Protein AF-A0A3M1Z7F4-F1 (afdb_monomer)

Solvent-accessible surface area (backbone atoms only — not comparable to full-atom values): 14667 Å² total; per-residue (Å²): 141,86,83,86,80,85,84,80,84,86,82,85,82,60,70,66,70,77,68,35,71,66,60,55,49,52,37,36,40,55,51,22,59,47,43,49,73,73,44,39,72,59,23,37,34,39,31,34,24,54,76,52,52,77,57,33,58,74,56,41,87,52,64,35,54,77,43,54,32,36,55,94,70,38,57,71,58,28,39,54,51,46,52,49,50,44,73,74,27,54,34,40,38,35,43,40,41,63,37,78,79,46,35,71,80,43,46,63,61,50,51,44,43,75,61,27,21,59,62,47,78,46,71,49,82,82,34,42,41,34,35,30,35,34,74,69,74,54,49,80,74,40,80,65,68,44,52,40,53,93,47,40,28,42,42,32,38,29,36,48,66,51,70,47,43,48,52,38,70,47,40,37,39,38,31,32,33,26,79,47,82,39,88,61,50,40,27,40,38,39,39,33,19,40,88,85,67,47,78,73,36,70,42,76,44,34,38,27,71,54,78,46,37,41,53,74,50,51,57,75,42,77,43,67,28,43,38,34,39,66,39,49,72,81,51,71,67,44,62,31,41,33,32,35,37,38,22,32,68,92,41,74,86,50,50,34,31,36,92,88,64,43,53,55,44,79,72,50,68,36,35,34,99

Sequence (273 aa):
MAVVGLLFNMSNGLDPLYNDPQHQRDNYKALAERLEQEATAEDAIILDAPNQSQVFLYYYDGEAPVYLLPASGDYDQARQETEQIIEDYRRIYVLFYGQAEQDPLNVVESELIEGAYQVSDEWVGSVRFVRYTTPDELNAPQPVNVRFGEHITLERIAYNSDELRAGDVLQIQLNWQTDAVLEARYKVFLHLVNSEGQLVAQRDSEPGGGSAITPTWQPQQTVVDNHALVLPVDLPAGEYTLLVGLYDLSNPAARLTLEDGADALQLLTIRIQ

pLDDT: mean 90.97, std 15.75, range [27.5, 98.75]

Mean predicted aligned error: 6.37 Å

Secondary structure (DSSP, 8-state):
---PPP-----SS-HHHHH-HHHHHHHHHHHHHHHHHH--TTEEEEEESGGGHHHHHHH---SS-EEESSGGG-HHHHHHHHHHHHHH-SEEEEEE-SHHHH-TT-HHHHHHHHHSEEEEEEEETTEEEEEEEPPP-PPPPEEEEEEETTTEEEEEEEES-SEE-TT-EEEEEEEEEESS---S-EEEEEEEE-TTS-EEEEEEE-TGGGTS-GGGPPTT--EEEEEEEEPPTTPPSEEEEEEEEEEETTEEEEEPPPTTS-SSEEEEEEEE-

Nearest PDB structures (foldseek):
  6ed1-assembly2_C  TM=4.971E-01  e=5.858E-05  Phocaeicola dorei
  4ll1-assembly1_A  TM=5.260E-01  e=1.040E-03  Homo sapiens
  6hpd-assembly1_A  TM=5.337E-01  e=9.794E-04  Formosa agariphila KMM 3901
  4ll4-assembly1_C  TM=4.696E-01  e=5.379E-04  Homo sapiens
  7su1-assembly1_C  TM=4.614E-01  e=7.777E-02  Homo sapiens

Structure (mmCIF, N/CA/C/O backbone):
data_AF-A0A3M1Z7F4-F1
#
_entry.id   AF-A0A3M1Z7F4-F1
#
loop_
_atom_site.group_PDB
_atom_site.id
_atom_site.type_symbol
_atom_site.label_atom_id
_atom_site.label_alt_id
_atom_site.label_comp_id
_atom_site.label_asym_id
_atom_site.label_entity_id
_atom_site.label_seq_id
_atom_site.pdbx_PDB_ins_code
_atom_site.Cartn_x
_atom_site.Cartn_y
_atom_site.Cartn_z
_atom_site.occupancy
_atom_site.B_iso_or_equiv
_atom_site.auth_seq_id
_atom_site.auth_comp_id
_atom_site.auth_asym_id
_atom_site.auth_atom_id
_atom_site.pdbx_PDB_model_num
ATOM 1 N N . MET A 1 1 ? 22.111 -30.400 30.341 1.00 35.59 1 MET A N 1
ATOM 2 C CA . MET A 1 1 ? 21.581 -30.756 29.010 1.00 35.59 1 MET A CA 1
ATOM 3 C C . MET A 1 1 ? 21.395 -29.453 28.260 1.00 35.59 1 MET A C 1
ATOM 5 O O . MET A 1 1 ? 20.400 -28.778 28.466 1.00 35.59 1 MET A O 1
ATOM 9 N N . ALA A 1 2 ? 22.437 -29.038 27.544 1.00 27.50 2 ALA A N 1
ATOM 10 C CA . ALA A 1 2 ? 22.481 -27.802 26.777 1.00 27.50 2 ALA A CA 1
ATOM 11 C C . ALA A 1 2 ? 22.337 -28.171 25.299 1.00 27.50 2 ALA A C 1
ATOM 13 O O . ALA A 1 2 ? 23.056 -29.051 24.829 1.00 27.50 2 ALA A O 1
ATOM 14 N N . VAL A 1 3 ? 21.421 -27.517 24.592 1.00 29.95 3 VAL A N 1
ATOM 15 C CA . VAL A 1 3 ? 21.372 -27.530 23.129 1.00 29.95 3 VAL A CA 1
ATOM 16 C C . VAL A 1 3 ? 21.458 -26.079 22.688 1.00 29.95 3 VAL A C 1
ATOM 18 O O . VAL A 1 3 ? 20.541 -25.290 22.887 1.00 29.95 3 VAL A O 1
ATOM 21 N N . VAL A 1 4 ? 22.636 -25.745 22.174 1.00 34.47 4 VAL A N 1
ATOM 22 C CA . VAL A 1 4 ? 22.981 -24.500 21.496 1.00 34.47 4 VAL A CA 1
ATOM 23 C C . VAL A 1 4 ? 22.429 -24.607 20.073 1.00 34.47 4 VAL A C 1
ATOM 25 O O . VAL A 1 4 ? 22.821 -25.512 19.338 1.00 34.47 4 VAL A O 1
ATOM 28 N N . GLY A 1 5 ? 21.499 -23.727 19.702 1.00 30.58 5 GLY A N 1
ATOM 29 C CA . GLY A 1 5 ? 20.992 -23.586 18.334 1.00 30.58 5 GLY A CA 1
ATOM 30 C C . GLY A 1 5 ? 21.753 -22.480 17.611 1.00 30.58 5 GLY A C 1
ATOM 31 O O . GLY A 1 5 ? 21.814 -21.355 18.098 1.00 30.58 5 GLY A O 1
ATOM 32 N N . LEU A 1 6 ? 22.387 -22.838 16.496 1.00 32.28 6 LEU A N 1
ATOM 33 C CA . LEU A 1 6 ? 23.333 -22.021 15.743 1.00 32.28 6 LEU A CA 1
ATOM 34 C C . LEU A 1 6 ? 22.713 -20.748 15.143 1.00 32.28 6 LEU A C 1
ATOM 36 O O . LEU A 1 6 ? 21.828 -20.821 14.298 1.00 32.28 6 LEU A O 1
ATOM 40 N N . LEU A 1 7 ? 23.301 -19.599 15.483 1.00 33.56 7 LEU A N 1
ATOM 41 C CA . LEU A 1 7 ? 23.356 -18.422 14.618 1.00 33.56 7 LEU A CA 1
ATOM 42 C C . LEU A 1 7 ? 24.495 -18.647 13.617 1.00 33.56 7 LEU A C 1
ATOM 44 O O . LEU A 1 7 ? 25.666 -18.659 14.002 1.00 33.56 7 LEU A O 1
ATOM 48 N N . PHE A 1 8 ? 24.169 -18.856 12.343 1.00 32.44 8 PHE A N 1
ATOM 49 C CA . PHE A 1 8 ? 25.170 -18.829 11.280 1.00 32.44 8 PHE A CA 1
ATOM 50 C C . PHE A 1 8 ? 25.336 -17.389 10.789 1.00 32.44 8 PHE A C 1
ATOM 52 O O . PHE A 1 8 ? 24.422 -16.797 10.222 1.00 32.44 8 PHE A O 1
ATOM 59 N N . ASN A 1 9 ? 26.527 -16.840 11.030 1.00 32.50 9 ASN A N 1
ATOM 60 C CA . ASN A 1 9 ? 27.017 -15.602 10.436 1.00 32.50 9 ASN A CA 1
ATOM 61 C C . ASN A 1 9 ? 27.059 -15.743 8.905 1.00 32.50 9 ASN A C 1
ATOM 63 O O . ASN A 1 9 ? 27.954 -16.399 8.370 1.00 32.50 9 ASN A O 1
ATOM 67 N N . MET A 1 10 ? 26.128 -15.103 8.199 1.00 36.66 10 MET A N 1
ATOM 68 C CA . MET A 1 10 ? 26.249 -14.838 6.765 1.00 36.66 10 MET A CA 1
ATOM 69 C C . MET A 1 10 ? 26.992 -13.517 6.574 1.00 36.66 10 MET A C 1
ATOM 71 O O . MET A 1 10 ? 26.370 -12.470 6.447 1.00 36.66 10 MET A O 1
ATOM 75 N N . SER A 1 11 ? 28.324 -13.540 6.595 1.00 41.09 11 SER A N 1
ATOM 76 C CA . SER A 1 11 ? 29.111 -12.342 6.262 1.00 41.09 11 SER A CA 1
ATOM 77 C C . SER A 1 11 ? 30.187 -12.555 5.203 1.00 41.09 11 SER A C 1
ATOM 79 O O . SER A 1 11 ? 30.927 -11.623 4.935 1.00 41.09 11 SER A O 1
ATOM 81 N N . ASN A 1 12 ? 30.272 -13.722 4.551 1.00 39.59 12 ASN A N 1
ATOM 82 C CA . ASN A 1 12 ? 31.252 -13.951 3.477 1.00 39.59 12 ASN A CA 1
ATOM 83 C C . ASN A 1 12 ? 30.761 -14.983 2.442 1.00 39.59 12 ASN A C 1
ATOM 85 O O . ASN A 1 12 ? 31.291 -16.091 2.372 1.00 39.59 12 ASN A O 1
ATOM 89 N N . GLY A 1 13 ? 29.736 -14.645 1.651 1.00 34.97 13 GLY A N 1
ATOM 90 C CA . GLY A 1 13 ? 29.262 -15.546 0.586 1.00 34.97 13 GLY A CA 1
ATOM 91 C C . GLY A 1 13 ? 28.240 -15.006 -0.422 1.00 34.97 13 GLY A C 1
ATOM 92 O O . GLY A 1 13 ? 27.765 -15.789 -1.235 1.00 34.97 13 GLY A O 1
ATOM 93 N N . LEU A 1 14 ? 27.890 -13.714 -0.394 1.00 43.06 14 LEU A N 1
ATOM 94 C CA . LEU A 1 14 ? 26.870 -13.145 -1.291 1.00 43.06 14 LEU A CA 1
ATOM 95 C C . LEU A 1 14 ? 27.456 -12.464 -2.544 1.00 43.06 14 LEU A C 1
ATOM 97 O O . LEU A 1 14 ? 26.777 -12.399 -3.564 1.00 43.06 14 LEU A O 1
ATOM 101 N N . ASP A 1 15 ? 28.723 -12.042 -2.520 1.00 40.69 15 ASP A N 1
ATOM 102 C CA . ASP A 1 15 ? 29.362 -11.312 -3.632 1.00 40.69 15 ASP A CA 1
ATOM 103 C C . ASP A 1 15 ? 29.314 -11.999 -5.015 1.00 40.69 15 ASP A C 1
ATOM 105 O O . ASP A 1 15 ? 29.159 -11.285 -6.011 1.00 40.69 15 ASP A O 1
ATOM 109 N N . PRO A 1 16 ? 29.424 -13.340 -5.150 1.00 40.38 16 PRO A N 1
ATOM 110 C CA . PRO A 1 16 ? 29.358 -13.985 -6.463 1.00 40.38 16 PRO A CA 1
ATOM 111 C C . PRO A 1 16 ? 27.948 -13.991 -7.067 1.00 40.38 16 PRO A C 1
ATOM 113 O O . PRO A 1 16 ? 27.819 -13.937 -8.283 1.00 40.38 16 PRO A O 1
ATOM 116 N N . LEU A 1 17 ? 26.898 -14.036 -6.239 1.00 44.00 17 LEU A N 1
ATOM 117 C CA . LEU A 1 17 ? 25.501 -14.070 -6.698 1.00 44.00 17 LEU A CA 1
ATOM 118 C C . LEU A 1 17 ? 25.032 -12.701 -7.201 1.00 44.00 17 LEU A C 1
ATOM 120 O O . LEU A 1 17 ? 24.264 -12.629 -8.155 1.00 44.00 17 LEU A O 1
ATOM 124 N N . TYR A 1 18 ? 25.533 -11.619 -6.599 1.00 48.78 18 TYR A N 1
ATOM 125 C CA . TYR A 1 18 ? 25.241 -10.257 -7.046 1.00 48.78 18 TYR A CA 1
ATOM 126 C C . TYR A 1 18 ? 25.965 -9.886 -8.345 1.00 48.78 18 TYR A C 1
ATOM 128 O O . TYR A 1 18 ? 25.442 -9.079 -9.106 1.00 48.78 18 TYR A O 1
ATOM 136 N N . ASN A 1 19 ? 27.127 -10.485 -8.627 1.00 53.16 19 ASN A N 1
ATOM 137 C CA . ASN A 1 19 ? 27.994 -10.085 -9.741 1.00 53.16 19 ASN A CA 1
ATOM 138 C C . ASN A 1 19 ? 28.077 -11.097 -10.893 1.00 53.16 19 ASN A C 1
ATOM 140 O O . ASN A 1 19 ? 28.836 -10.856 -11.831 1.00 53.16 19 ASN A O 1
ATOM 144 N N . ASP A 1 20 ? 27.342 -12.215 -10.852 1.00 62.19 20 ASP A N 1
ATOM 145 C CA . ASP A 1 20 ? 27.294 -13.156 -11.975 1.00 62.19 20 ASP A CA 1
ATOM 146 C C . ASP A 1 20 ? 26.325 -12.660 -13.070 1.00 62.19 20 ASP A C 1
ATOM 148 O O . ASP A 1 20 ? 25.104 -12.645 -12.863 1.00 62.19 20 ASP A O 1
ATOM 152 N N . PRO A 1 21 ? 26.827 -12.300 -14.269 1.00 64.81 21 PRO A N 1
ATOM 153 C CA . PRO A 1 21 ? 25.990 -11.816 -15.363 1.00 64.81 21 PRO A CA 1
ATOM 154 C C . PRO A 1 21 ? 24.968 -12.842 -15.872 1.00 64.81 21 PRO A C 1
ATOM 156 O O . PRO A 1 21 ? 23.978 -12.444 -16.486 1.00 64.81 21 PRO A O 1
ATOM 159 N N . GLN A 1 22 ? 25.192 -14.148 -15.673 1.00 65.38 22 GLN A N 1
ATOM 160 C CA . GLN A 1 22 ? 24.230 -15.180 -16.082 1.00 65.38 22 GLN A CA 1
ATOM 161 C C . GLN A 1 22 ? 23.004 -15.181 -15.167 1.00 65.38 22 GLN A C 1
ATOM 163 O O . GLN A 1 22 ? 21.882 -15.099 -15.659 1.00 65.38 22 GLN A O 1
ATOM 168 N N . HIS A 1 23 ? 23.215 -15.148 -13.851 1.00 68.38 23 HIS A N 1
ATOM 169 C CA . HIS A 1 23 ? 22.129 -15.119 -12.870 1.00 68.38 23 HIS A CA 1
ATOM 170 C C . HIS A 1 23 ? 21.275 -13.847 -12.987 1.00 68.38 23 HIS A C 1
ATOM 172 O O . HIS A 1 23 ? 20.052 -13.913 -12.904 1.00 68.38 23 HIS A O 1
ATOM 178 N N . GLN A 1 24 ? 21.890 -12.688 -13.251 1.00 71.62 24 GLN A N 1
ATOM 179 C CA . GLN A 1 24 ? 21.132 -11.455 -13.493 1.00 71.62 24 GLN A CA 1
ATOM 180 C C . GLN A 1 24 ? 20.235 -11.565 -14.734 1.00 71.62 24 GLN A C 1
ATOM 182 O O . GLN A 1 24 ? 19.080 -11.146 -14.699 1.00 71.62 24 GLN A O 1
ATOM 187 N N . ARG A 1 25 ? 20.739 -12.153 -15.827 1.00 79.00 25 ARG A N 1
ATOM 188 C CA . ARG A 1 25 ? 19.952 -12.367 -17.051 1.00 79.00 25 ARG A CA 1
ATOM 189 C C . ARG A 1 25 ? 18.771 -13.300 -16.821 1.00 79.00 25 ARG A C 1
ATOM 191 O O . ARG A 1 25 ? 17.699 -13.022 -17.351 1.00 79.00 25 ARG A O 1
ATOM 198 N N . ASP A 1 26 ? 18.960 -14.355 -16.035 1.00 77.50 26 ASP A N 1
ATOM 199 C CA . ASP A 1 26 ? 17.891 -15.296 -15.705 1.00 77.50 26 ASP A CA 1
ATOM 200 C C . ASP A 1 26 ? 16.773 -14.617 -14.891 1.00 77.50 26 ASP A C 1
ATOM 202 O O . ASP A 1 26 ? 15.596 -14.840 -15.181 1.00 77.50 26 ASP A O 1
ATOM 206 N N . ASN A 1 27 ? 17.114 -13.711 -13.961 1.00 87.06 27 ASN A N 1
ATOM 207 C CA . ASN A 1 27 ? 16.127 -12.923 -13.207 1.00 87.06 27 ASN A CA 1
ATOM 208 C C . ASN A 1 27 ? 15.273 -12.036 -14.132 1.00 87.06 27 ASN A C 1
ATOM 210 O O . ASN A 1 27 ? 14.045 -12.068 -14.059 1.00 87.06 27 ASN A O 1
ATOM 214 N N . TYR A 1 28 ? 15.908 -11.267 -15.028 1.00 91.31 28 TYR A N 1
ATOM 215 C CA . TYR A 1 28 ? 15.187 -10.390 -15.961 1.00 91.31 28 TYR A CA 1
ATOM 216 C C . TYR A 1 28 ? 14.348 -11.171 -16.968 1.00 91.31 28 TYR A C 1
ATOM 218 O O . TYR A 1 28 ? 13.246 -10.740 -17.290 1.00 91.31 28 TYR A O 1
ATOM 226 N N . LYS A 1 29 ? 14.837 -12.324 -17.435 1.00 92.69 29 LYS A N 1
ATOM 227 C CA . LYS A 1 29 ? 14.069 -13.202 -18.316 1.00 92.69 29 LYS A CA 1
ATOM 228 C C . LYS A 1 29 ? 12.783 -13.680 -17.637 1.00 92.69 29 LYS A C 1
ATOM 230 O O . LYS A 1 29 ? 11.715 -13.557 -18.222 1.00 92.69 29 LYS A O 1
ATOM 235 N N . ALA A 1 30 ? 12.879 -14.182 -16.404 1.00 92.75 30 ALA A N 1
ATOM 236 C CA . ALA A 1 30 ? 11.715 -14.661 -15.662 1.00 92.75 30 ALA A CA 1
ATOM 237 C C . ALA A 1 30 ? 10.692 -13.541 -15.395 1.00 92.75 30 ALA A C 1
ATOM 239 O O . ALA A 1 30 ? 9.488 -13.763 -15.514 1.00 92.75 30 ALA A O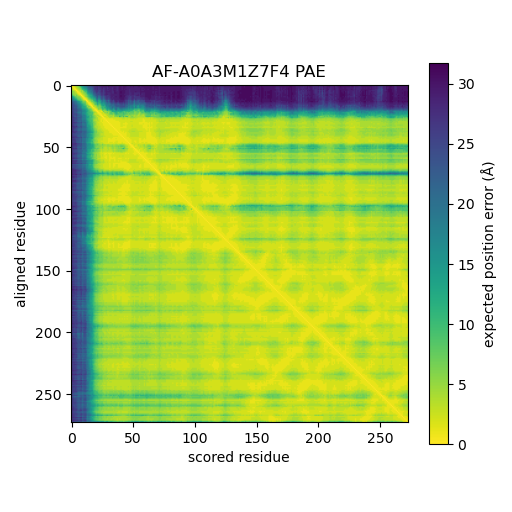 1
ATOM 240 N N . LEU A 1 31 ? 11.161 -12.333 -15.062 1.00 95.88 31 LEU A N 1
ATOM 241 C CA . LEU A 1 31 ? 10.293 -11.166 -14.878 1.00 95.88 31 LEU A CA 1
ATOM 242 C C . LEU A 1 31 ? 9.629 -10.722 -16.186 1.00 95.88 31 LEU A C 1
ATOM 244 O O . LEU A 1 31 ? 8.437 -10.434 -16.177 1.00 95.88 31 LEU A O 1
ATOM 248 N N . ALA A 1 32 ? 10.364 -10.699 -17.300 1.00 96.62 32 ALA A N 1
ATOM 249 C CA . ALA A 1 32 ? 9.814 -10.355 -18.609 1.00 96.62 32 ALA A CA 1
ATOM 250 C C . ALA A 1 32 ? 8.724 -11.350 -19.045 1.00 96.62 32 ALA A C 1
ATOM 252 O O . ALA A 1 32 ? 7.606 -10.929 -19.323 1.00 96.62 32 ALA A O 1
ATOM 253 N N . GLU A 1 33 ? 9.000 -12.660 -18.993 1.00 95.19 33 GLU A N 1
ATOM 254 C CA . GLU A 1 33 ? 8.032 -13.715 -19.348 1.00 95.19 33 GLU A CA 1
ATOM 255 C C . GLU A 1 33 ? 6.765 -13.663 -18.476 1.00 95.19 33 GLU A C 1
ATOM 257 O O . GLU A 1 33 ? 5.669 -13.982 -18.939 1.00 95.19 33 GLU A O 1
ATOM 262 N N . ARG A 1 34 ? 6.903 -13.268 -17.204 1.00 95.69 34 ARG A N 1
ATOM 263 C CA . ARG A 1 34 ? 5.769 -13.054 -16.300 1.00 95.69 34 ARG A CA 1
ATOM 264 C C . ARG A 1 34 ? 4.970 -11.809 -16.678 1.00 95.69 34 ARG A C 1
ATOM 266 O O . ARG A 1 34 ? 3.746 -11.871 -16.741 1.00 95.69 34 ARG A O 1
ATOM 273 N N . LEU A 1 35 ? 5.641 -10.688 -16.931 1.00 97.44 35 LEU A N 1
ATOM 274 C CA . LEU A 1 35 ? 4.984 -9.434 -17.300 1.00 97.44 35 LEU A CA 1
ATOM 275 C C . LEU A 1 35 ? 4.280 -9.525 -18.655 1.00 97.44 35 LEU A C 1
ATOM 277 O O . LEU A 1 35 ? 3.227 -8.926 -18.811 1.00 97.44 35 LEU A O 1
ATOM 281 N N . GLU A 1 36 ? 4.779 -10.322 -19.598 1.00 96.69 36 GLU A N 1
ATOM 282 C CA . GLU A 1 36 ? 4.073 -10.620 -20.855 1.00 96.69 36 GLU A CA 1
ATOM 283 C C . GLU A 1 36 ? 2.747 -11.370 -20.650 1.00 96.69 36 GLU A C 1
ATOM 285 O O . GLU A 1 36 ? 1.854 -11.289 -21.490 1.00 96.69 36 GLU A O 1
ATOM 290 N N . GLN A 1 37 ? 2.608 -12.112 -19.547 1.00 95.44 37 GLN A N 1
ATOM 291 C CA . GLN A 1 37 ? 1.386 -12.853 -19.218 1.00 95.44 37 GLN A CA 1
ATOM 292 C C . GLN A 1 37 ? 0.412 -12.037 -18.361 1.00 95.44 37 GLN A C 1
ATOM 294 O O . GLN A 1 37 ? -0.796 -12.256 -18.439 1.00 95.44 37 GLN A O 1
ATOM 299 N N . GLU A 1 38 ? 0.928 -11.148 -17.508 1.00 94.69 38 GLU A N 1
ATOM 300 C CA . GLU A 1 38 ? 0.139 -10.424 -16.502 1.00 94.69 38 GLU A CA 1
ATOM 301 C C . GLU A 1 38 ? -0.212 -8.980 -16.898 1.00 94.69 38 GLU A C 1
ATOM 303 O O . GLU A 1 38 ? -1.304 -8.504 -16.557 1.00 94.69 38 GLU A O 1
ATOM 308 N N . ALA A 1 39 ? 0.715 -8.277 -17.556 1.00 97.31 39 ALA A N 1
ATOM 309 C CA . ALA A 1 39 ? 0.593 -6.859 -17.873 1.00 97.31 39 ALA A CA 1
ATOM 310 C C . ALA A 1 39 ? -0.038 -6.652 -19.255 1.00 97.31 39 ALA A C 1
ATOM 312 O O . ALA A 1 39 ? 0.214 -7.392 -20.205 1.00 97.31 39 ALA A O 1
ATOM 313 N N . THR A 1 40 ? -0.856 -5.615 -19.359 1.00 97.50 40 THR A N 1
ATOM 314 C CA . THR A 1 40 ? -1.604 -5.231 -20.560 1.00 97.50 40 THR A CA 1
ATOM 315 C C . THR A 1 40 ? -1.262 -3.797 -20.955 1.00 97.50 40 THR A C 1
ATOM 317 O O . THR A 1 40 ? -0.590 -3.090 -20.209 1.00 97.50 40 THR A O 1
ATOM 320 N N . ALA A 1 41 ? -1.780 -3.318 -22.087 1.00 97.38 41 ALA A N 1
ATOM 321 C CA . ALA A 1 41 ? -1.635 -1.915 -22.485 1.00 97.38 41 ALA A CA 1
ATOM 322 C C . ALA A 1 41 ? -2.242 -0.889 -21.491 1.00 97.38 41 ALA A C 1
ATOM 324 O O . ALA A 1 41 ? -1.984 0.305 -21.633 1.00 97.38 41 ALA A O 1
ATOM 325 N N . GLU A 1 42 ? -3.051 -1.323 -20.512 1.00 97.62 42 GLU A N 1
ATOM 326 C CA . GLU A 1 42 ? -3.598 -0.472 -19.437 1.00 97.62 42 GLU A CA 1
ATOM 327 C C . GLU A 1 42 ? -2.665 -0.362 -18.215 1.00 97.62 42 GLU A C 1
ATOM 329 O O . GLU A 1 42 ? -2.992 0.327 -17.247 1.00 97.62 42 GLU A O 1
ATOM 334 N N . ASP A 1 43 ? -1.511 -1.031 -18.244 1.00 98.44 43 ASP A N 1
ATOM 335 C CA . ASP A 1 43 ? -0.538 -1.076 -17.154 1.00 98.44 43 ASP A CA 1
ATOM 336 C C . ASP A 1 43 ? 0.803 -0.470 -17.590 1.00 98.44 43 ASP A C 1
ATOM 338 O O . ASP A 1 43 ? 1.103 -0.409 -18.778 1.00 98.44 43 ASP A O 1
ATOM 342 N N . ALA A 1 44 ? 1.639 -0.069 -16.636 1.00 98.56 44 ALA A N 1
ATOM 343 C CA . ALA A 1 44 ? 2.984 0.442 -16.900 1.00 98.56 44 ALA A CA 1
ATOM 344 C C . ALA A 1 44 ? 4.059 -0.400 -16.211 1.00 98.56 44 ALA A C 1
ATOM 346 O O . ALA A 1 44 ? 3.843 -0.967 -15.137 1.00 98.56 44 ALA A O 1
ATOM 347 N N . ILE A 1 45 ? 5.246 -0.444 -16.812 1.00 98.62 45 ILE A N 1
ATOM 348 C CA . ILE A 1 45 ? 6.448 -1.026 -16.212 1.00 98.62 45 ILE A CA 1
ATOM 349 C C . ILE A 1 45 ? 7.468 0.091 -16.002 1.00 98.62 45 ILE A C 1
ATOM 351 O O . ILE A 1 45 ? 7.839 0.770 -16.954 1.00 98.62 45 ILE A O 1
ATOM 355 N N . ILE A 1 46 ? 7.966 0.256 -14.781 1.00 98.12 46 ILE A N 1
ATOM 356 C CA . ILE A 1 46 ? 9.071 1.157 -14.457 1.00 98.12 46 ILE A CA 1
ATOM 357 C C . ILE A 1 46 ? 10.317 0.319 -14.169 1.00 98.12 46 ILE A C 1
ATOM 359 O O . ILE A 1 46 ? 10.329 -0.553 -13.297 1.00 98.12 46 ILE A O 1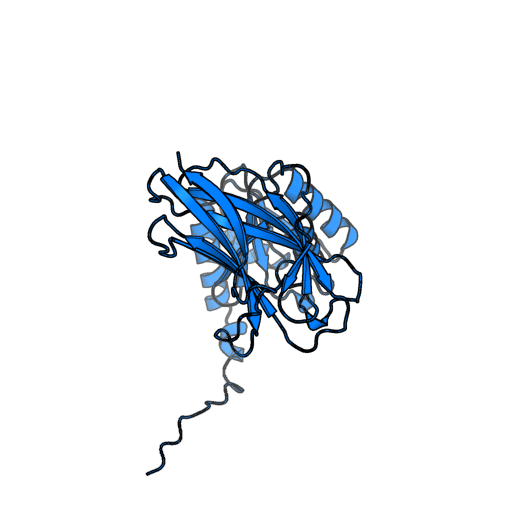
ATOM 363 N N . LEU A 1 47 ? 11.384 0.594 -14.910 1.00 96.44 47 LEU A N 1
ATOM 364 C CA . LEU A 1 47 ? 12.728 0.121 -14.614 1.00 96.44 47 LEU A CA 1
ATOM 365 C C . LEU A 1 47 ? 13.434 1.216 -13.816 1.00 96.44 47 LEU A C 1
ATOM 367 O O . LEU A 1 47 ? 13.842 2.219 -14.408 1.00 96.44 47 LEU A O 1
ATOM 371 N N . ASP A 1 48 ? 13.558 1.028 -12.498 1.00 93.69 48 ASP A N 1
ATOM 372 C CA . ASP A 1 48 ? 14.178 1.998 -11.579 1.00 93.69 48 ASP A CA 1
ATOM 373 C C . ASP A 1 48 ? 15.715 1.900 -11.596 1.00 93.69 48 ASP A C 1
ATOM 375 O O . ASP A 1 48 ? 16.385 1.679 -10.587 1.00 93.69 48 ASP A O 1
ATOM 379 N N . ALA A 1 49 ? 16.244 1.902 -12.819 1.00 88.06 49 ALA A N 1
ATOM 380 C CA . ALA A 1 49 ? 17.645 1.820 -13.198 1.00 88.06 49 ALA A CA 1
ATOM 381 C C . ALA A 1 49 ? 17.717 1.724 -14.739 1.00 88.06 49 ALA A C 1
ATOM 383 O O . ALA A 1 49 ? 17.531 0.643 -15.314 1.00 88.06 49 ALA A O 1
ATOM 384 N N . PRO A 1 50 ? 18.027 2.814 -15.471 1.00 83.06 50 PRO A N 1
ATOM 385 C CA . PRO A 1 50 ? 17.963 2.816 -16.938 1.00 83.06 50 PRO A CA 1
ATOM 386 C C . PRO A 1 50 ? 18.826 1.748 -17.628 1.00 83.06 50 PRO A C 1
ATOM 388 O O . PRO A 1 50 ? 18.508 1.299 -18.731 1.00 83.06 50 PRO A O 1
ATOM 391 N N . ASN A 1 51 ? 19.915 1.300 -16.998 1.00 84.50 51 ASN A N 1
ATOM 392 C CA . ASN A 1 51 ? 20.778 0.235 -17.514 1.00 84.50 51 ASN A CA 1
ATOM 393 C C . ASN A 1 51 ? 20.102 -1.150 -17.545 1.00 84.50 51 ASN A C 1
ATOM 395 O O . ASN A 1 51 ? 20.539 -1.998 -18.325 1.00 84.50 51 ASN A O 1
ATOM 399 N N . GLN A 1 52 ? 19.031 -1.379 -16.776 1.00 85.75 52 GLN A N 1
ATOM 400 C CA . GLN A 1 52 ? 18.243 -2.620 -16.826 1.00 85.75 52 GLN A CA 1
ATOM 401 C C . GLN A 1 52 ? 17.658 -2.872 -18.217 1.00 85.75 52 GLN A C 1
ATOM 403 O O . GLN A 1 52 ? 17.559 -4.024 -18.649 1.00 85.75 52 GLN A O 1
ATOM 408 N N . SER A 1 53 ? 17.334 -1.797 -18.945 1.00 86.12 53 SER A N 1
ATOM 409 C CA . SER A 1 53 ? 16.761 -1.853 -20.295 1.00 86.12 53 SER A CA 1
ATOM 410 C C . SER A 1 53 ? 17.579 -2.714 -21.262 1.00 86.12 53 SER A C 1
ATOM 412 O O . SER A 1 53 ? 17.005 -3.400 -22.101 1.00 86.12 53 SER A O 1
ATOM 414 N N . GLN A 1 54 ? 18.909 -2.758 -21.104 1.00 86.50 54 GLN A N 1
ATOM 415 C CA . GLN A 1 54 ? 19.815 -3.528 -21.965 1.00 86.50 54 GLN A CA 1
ATOM 416 C C . GLN A 1 54 ? 19.569 -5.040 -21.913 1.00 86.50 54 GLN A C 1
ATOM 418 O O . GLN A 1 54 ? 19.916 -5.751 -22.856 1.00 86.50 54 GLN A O 1
ATOM 423 N N . VAL A 1 55 ? 19.021 -5.535 -20.801 1.00 88.62 55 VAL A N 1
ATOM 424 C CA . VAL A 1 55 ? 18.742 -6.958 -20.587 1.00 88.62 55 VAL A CA 1
ATOM 425 C C . VAL A 1 55 ? 17.243 -7.217 -20.588 1.00 88.62 55 VAL A C 1
ATOM 427 O O . VAL A 1 55 ? 16.803 -8.158 -21.236 1.00 88.62 55 VAL A O 1
ATOM 430 N N . PHE A 1 56 ? 16.458 -6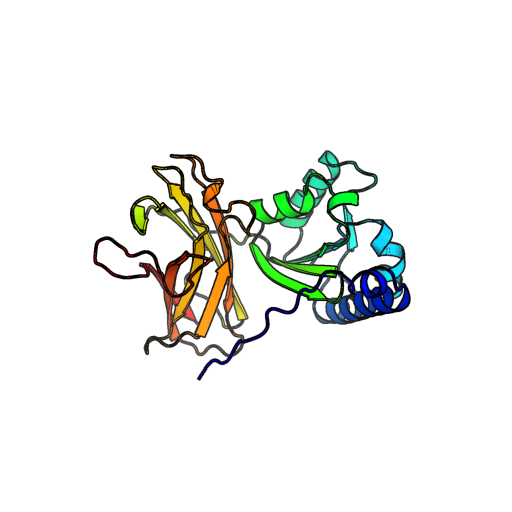.386 -19.902 1.00 93.56 56 PHE A N 1
ATOM 431 C CA . PHE A 1 56 ? 15.014 -6.577 -19.792 1.00 93.56 56 PHE A CA 1
ATOM 432 C C . PHE A 1 56 ? 14.319 -6.514 -21.159 1.00 93.56 56 PHE A C 1
ATOM 434 O O . PHE A 1 56 ? 13.625 -7.456 -21.533 1.00 93.56 56 PHE A O 1
ATOM 441 N N . LEU A 1 57 ? 14.597 -5.480 -21.964 1.00 93.56 57 LEU A N 1
ATOM 442 C CA . LEU A 1 57 ? 13.975 -5.306 -23.287 1.00 93.56 57 LEU A CA 1
ATOM 443 C C . LEU A 1 57 ? 14.454 -6.326 -24.330 1.00 93.56 57 LEU A C 1
ATOM 445 O O . LEU A 1 57 ? 13.909 -6.387 -25.424 1.00 93.56 57 LEU A O 1
ATOM 449 N N . TYR A 1 58 ? 15.481 -7.127 -24.025 1.00 93.50 58 TYR A N 1
ATOM 450 C CA . TYR A 1 58 ? 15.848 -8.260 -24.875 1.00 93.50 58 TYR A CA 1
ATOM 451 C C . TYR A 1 58 ? 14.854 -9.425 -24.735 1.00 93.50 58 TYR A C 1
ATOM 453 O O . TYR A 1 58 ? 14.699 -10.206 -25.672 1.00 93.50 58 TYR A O 1
ATOM 461 N N . TYR A 1 59 ? 14.220 -9.559 -23.567 1.00 95.06 59 TYR A N 1
ATOM 462 C CA . TYR A 1 59 ? 13.280 -10.639 -23.264 1.00 95.06 59 TYR A CA 1
ATOM 463 C C . TYR A 1 59 ? 11.819 -10.203 -23.269 1.00 95.06 59 TYR A C 1
ATOM 465 O O . TYR A 1 59 ? 10.973 -11.080 -23.331 1.00 95.06 59 TYR A O 1
ATOM 473 N N . TYR A 1 60 ? 11.540 -8.903 -23.165 1.00 96.81 60 TYR A N 1
ATOM 474 C CA . TYR A 1 60 ? 10.186 -8.367 -23.088 1.00 96.81 60 TYR A CA 1
ATOM 475 C C . TYR A 1 60 ? 9.700 -7.852 -24.450 1.00 96.81 60 TYR A C 1
ATOM 477 O O . TYR A 1 60 ? 10.278 -6.908 -24.989 1.00 96.81 60 TYR A O 1
ATOM 485 N N . ASP A 1 61 ? 8.619 -8.440 -24.959 1.00 95.75 61 ASP A N 1
ATOM 486 C CA . ASP A 1 61 ? 7.880 -8.049 -26.174 1.00 95.75 61 ASP A CA 1
ATOM 487 C C . ASP A 1 61 ? 6.369 -7.883 -25.882 1.00 95.75 61 ASP A C 1
ATOM 489 O O . ASP A 1 61 ? 5.512 -8.102 -26.739 1.00 95.75 61 ASP A O 1
ATOM 493 N N . GLY A 1 62 ? 6.028 -7.549 -24.629 1.00 96.25 62 GLY A N 1
ATOM 494 C CA . GLY A 1 62 ? 4.652 -7.364 -24.162 1.00 96.25 62 GLY A CA 1
ATOM 495 C C . GLY A 1 62 ? 4.045 -5.997 -24.505 1.00 96.25 62 GLY A C 1
ATOM 496 O O . GLY A 1 62 ? 4.709 -5.100 -25.020 1.00 96.25 62 GLY A O 1
ATOM 497 N N . GLU A 1 63 ? 2.752 -5.835 -24.205 1.00 96.81 63 GLU A N 1
ATOM 498 C CA . GLU A 1 63 ? 1.982 -4.635 -24.574 1.00 96.81 63 GLU A CA 1
ATOM 499 C C . GLU A 1 63 ? 2.170 -3.439 -23.625 1.00 96.81 63 GLU A C 1
ATOM 501 O O . GLU A 1 63 ? 1.930 -2.301 -24.036 1.00 96.81 63 GLU A O 1
ATOM 506 N N . ALA A 1 64 ? 2.560 -3.676 -22.368 1.00 98.19 64 ALA A N 1
ATOM 507 C CA . ALA A 1 64 ? 2.706 -2.613 -21.376 1.00 98.19 64 ALA A CA 1
ATOM 508 C C . ALA A 1 64 ? 3.922 -1.723 -21.707 1.00 98.19 64 ALA A C 1
ATOM 510 O O . ALA A 1 64 ? 5.030 -2.235 -21.905 1.00 98.19 64 ALA A O 1
ATOM 511 N N . PRO A 1 65 ? 3.765 -0.388 -21.753 1.00 98.12 65 PRO A N 1
ATOM 512 C CA . PRO A 1 65 ? 4.884 0.525 -21.937 1.00 98.12 65 PRO A CA 1
ATOM 513 C C . PRO A 1 65 ? 5.908 0.420 -20.801 1.00 98.12 65 PRO A C 1
ATOM 515 O O . PRO A 1 65 ? 5.565 0.265 -19.627 1.00 98.12 65 PRO A O 1
ATOM 518 N N . VAL A 1 66 ? 7.184 0.544 -21.176 1.00 97.88 66 VAL A N 1
ATOM 519 C CA . VAL A 1 66 ? 8.330 0.475 -20.262 1.00 97.88 66 VAL A CA 1
ATOM 520 C C . VAL A 1 66 ? 8.973 1.854 -20.123 1.00 97.88 66 VAL A C 1
ATOM 522 O O . VAL A 1 66 ? 9.436 2.432 -21.108 1.00 97.88 66 VAL A O 1
ATOM 525 N N . TYR A 1 67 ? 9.051 2.345 -18.891 1.00 96.69 67 TYR A N 1
ATOM 526 C CA . TYR A 1 67 ? 9.638 3.622 -18.498 1.00 96.69 67 TYR A CA 1
ATOM 527 C C . TYR A 1 67 ? 10.985 3.402 -17.812 1.00 96.69 67 TYR A C 1
ATOM 529 O O . TYR A 1 67 ? 11.150 2.474 -17.022 1.00 96.69 67 TYR A O 1
ATOM 537 N N . LEU A 1 68 ? 11.964 4.252 -18.127 1.00 95.06 68 LEU A N 1
ATOM 538 C CA . LEU A 1 68 ? 13.321 4.175 -17.585 1.00 95.06 68 LEU A CA 1
ATOM 539 C C . LEU A 1 68 ? 13.547 5.362 -16.654 1.00 95.06 68 LEU A C 1
ATOM 541 O O . LEU A 1 68 ? 13.895 6.449 -17.120 1.00 95.06 68 LEU A O 1
ATOM 545 N N . LEU A 1 69 ? 13.346 5.152 -15.358 1.00 94.06 69 LEU A N 1
ATOM 546 C CA . LEU A 1 69 ? 13.400 6.213 -14.357 1.00 94.06 69 LEU A CA 1
ATOM 547 C C . LEU A 1 69 ? 14.504 5.932 -13.325 1.00 94.06 69 LEU A C 1
ATOM 549 O O . LEU A 1 69 ? 14.822 4.770 -13.091 1.00 94.06 69 LEU A O 1
ATOM 553 N N . PRO A 1 70 ? 15.137 6.972 -12.758 1.00 91.44 70 PRO A N 1
ATOM 554 C CA . PRO A 1 70 ? 15.218 8.336 -13.283 1.00 91.44 70 PRO A CA 1
ATOM 555 C C . PRO A 1 70 ? 16.074 8.405 -14.567 1.00 91.44 70 PRO A C 1
ATOM 557 O O . PRO A 1 70 ? 17.150 7.808 -14.669 1.00 91.44 70 PRO A O 1
ATOM 560 N N . ALA A 1 71 ? 15.647 9.187 -15.563 1.00 85.81 71 ALA A N 1
ATOM 561 C CA . ALA A 1 71 ? 16.406 9.358 -16.801 1.00 85.81 71 ALA A CA 1
ATOM 562 C C . ALA A 1 71 ? 17.626 10.278 -16.585 1.00 85.81 71 ALA A C 1
ATOM 564 O O . ALA A 1 71 ? 17.494 11.472 -16.340 1.00 85.81 71 ALA A O 1
ATOM 565 N N . SER A 1 72 ? 18.844 9.738 -16.713 1.00 79.19 72 SER A N 1
ATOM 566 C CA . SER A 1 72 ? 20.112 10.498 -16.609 1.00 79.19 72 SER A CA 1
ATOM 567 C C . SER A 1 72 ? 20.284 11.331 -15.321 1.00 79.19 72 SER A C 1
ATOM 569 O O . SER A 1 72 ? 21.015 12.323 -15.330 1.00 79.19 72 SER A O 1
ATOM 571 N N . GLY A 1 73 ? 19.649 10.925 -14.216 1.00 80.06 73 GLY A N 1
ATOM 572 C CA . GLY A 1 73 ? 19.726 11.618 -12.925 1.00 80.06 73 GLY A CA 1
ATOM 573 C C . GLY A 1 73 ? 18.871 12.886 -12.814 1.00 80.06 73 GLY A C 1
ATOM 574 O O . GLY A 1 73 ? 19.096 13.675 -11.897 1.00 80.06 73 GLY A O 1
ATOM 575 N N . ASP A 1 74 ? 17.921 13.110 -13.730 1.00 90.44 74 ASP A N 1
ATOM 576 C CA . ASP A 1 74 ? 16.920 14.174 -13.591 1.00 90.44 74 ASP A CA 1
ATOM 577 C C . ASP A 1 74 ? 15.776 13.718 -12.669 1.00 90.44 74 ASP A C 1
ATOM 579 O O . ASP A 1 74 ? 14.814 13.071 -13.084 1.00 90.44 74 ASP A O 1
ATOM 583 N N . TYR A 1 75 ? 15.924 14.021 -11.381 1.00 93.00 75 TYR A N 1
ATOM 584 C CA . TYR A 1 75 ? 14.992 13.598 -10.335 1.00 93.00 75 TYR A CA 1
ATOM 585 C C . TYR A 1 75 ? 13.670 14.378 -10.340 1.00 93.00 75 TYR A C 1
ATOM 587 O O . TYR A 1 75 ? 12.642 13.832 -9.952 1.00 93.00 75 TYR A O 1
ATOM 595 N N . ASP A 1 76 ? 13.66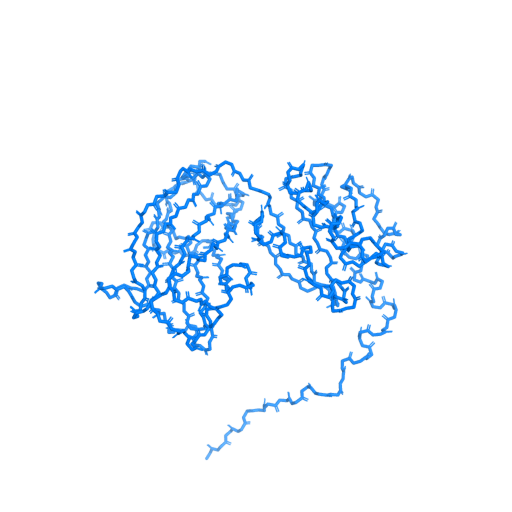8 15.639 -10.780 1.00 93.81 76 ASP A N 1
ATOM 596 C CA . ASP A 1 76 ? 12.432 16.428 -10.849 1.00 93.81 76 ASP A CA 1
ATOM 597 C C . ASP A 1 76 ? 11.565 15.976 -12.026 1.00 93.81 76 ASP A C 1
ATOM 599 O O . ASP A 1 76 ? 10.342 15.901 -11.897 1.00 93.81 76 ASP A O 1
ATOM 603 N N . GLN A 1 77 ? 12.193 15.618 -13.150 1.00 94.25 77 GLN A N 1
ATOM 604 C CA . GLN A 1 77 ? 11.500 14.964 -14.253 1.00 94.25 77 GLN A CA 1
ATOM 605 C C . GLN A 1 77 ? 10.981 13.582 -13.839 1.00 94.25 77 GLN A C 1
ATOM 607 O O . GLN A 1 77 ? 9.827 13.271 -14.110 1.00 94.25 77 GLN A O 1
ATOM 612 N N . ALA A 1 78 ? 11.791 12.774 -13.144 1.00 95.44 78 ALA A N 1
ATOM 613 C CA . ALA A 1 78 ? 11.367 11.449 -12.687 1.00 95.44 78 ALA A CA 1
ATOM 614 C C . ALA A 1 78 ? 10.146 11.507 -11.757 1.00 95.44 78 ALA A C 1
ATOM 616 O O . ALA A 1 78 ? 9.257 10.665 -11.877 1.00 95.44 78 ALA A O 1
ATOM 617 N N . ARG A 1 79 ? 10.068 12.526 -10.888 1.00 96.31 79 ARG A N 1
ATOM 618 C CA . ARG A 1 79 ? 8.879 12.802 -10.072 1.00 96.31 79 ARG A CA 1
ATOM 619 C C . ARG A 1 79 ? 7.642 13.021 -10.941 1.00 96.31 79 ARG A C 1
ATOM 621 O O . ARG A 1 79 ? 6.682 12.271 -10.832 1.00 96.31 79 ARG A O 1
ATOM 628 N N . GLN A 1 80 ? 7.706 13.994 -11.848 1.00 96.56 80 GLN A N 1
ATOM 629 C CA . GLN A 1 80 ? 6.579 14.354 -12.717 1.00 96.56 80 GLN A CA 1
ATOM 630 C C . GLN A 1 80 ? 6.142 13.192 -13.617 1.00 96.56 80 GLN A C 1
ATOM 632 O O . GLN A 1 80 ? 4.953 12.987 -13.835 1.00 96.56 80 GLN A O 1
ATOM 637 N N . GLU A 1 81 ? 7.094 12.415 -14.140 1.00 97.44 81 GLU A N 1
ATOM 638 C CA . GLU A 1 81 ? 6.780 11.230 -14.938 1.00 97.44 81 GLU A CA 1
ATOM 639 C C . GLU A 1 81 ? 6.130 10.134 -14.090 1.00 97.44 81 GLU A C 1
ATOM 641 O O . GLU A 1 81 ? 5.173 9.518 -14.548 1.00 97.44 81 GLU A O 1
ATOM 646 N N . THR A 1 82 ? 6.587 9.917 -12.853 1.00 98.19 82 THR A N 1
ATOM 647 C CA . THR A 1 82 ? 5.966 8.934 -11.950 1.00 98.19 82 THR A CA 1
ATOM 648 C C . THR A 1 82 ? 4.544 9.350 -11.570 1.00 98.19 82 THR A C 1
ATOM 650 O O . THR A 1 82 ? 3.641 8.521 -11.641 1.00 98.19 82 THR A O 1
ATOM 653 N N . GLU A 1 83 ? 4.320 10.630 -11.254 1.00 97.88 83 GLU A N 1
ATOM 654 C CA . GLU A 1 83 ? 2.984 11.199 -11.020 1.00 97.88 83 GLU A CA 1
ATOM 655 C C . GLU A 1 83 ? 2.062 10.969 -12.231 1.00 97.88 83 GLU A C 1
ATOM 657 O O . GLU A 1 83 ? 0.963 10.440 -12.081 1.00 97.88 83 GLU A O 1
ATOM 662 N N . GLN A 1 84 ? 2.530 11.267 -13.449 1.00 98.12 84 GLN A N 1
ATOM 663 C CA . GLN A 1 84 ? 1.745 11.043 -14.667 1.00 98.12 84 GLN A CA 1
ATOM 664 C C . GLN A 1 84 ? 1.445 9.554 -14.903 1.00 98.12 84 GLN A C 1
ATOM 666 O O . GLN A 1 84 ? 0.340 9.203 -15.308 1.00 98.12 84 GLN A O 1
ATOM 671 N N . ILE A 1 85 ? 2.399 8.658 -14.628 1.00 98.56 85 ILE A N 1
ATOM 672 C CA . ILE A 1 85 ? 2.188 7.207 -14.743 1.00 98.56 85 ILE A CA 1
ATOM 673 C C . ILE A 1 85 ? 1.103 6.732 -13.760 1.00 98.56 85 ILE A C 1
ATOM 675 O O . ILE A 1 85 ? 0.305 5.861 -14.106 1.00 98.56 85 ILE A O 1
ATOM 679 N N . ILE A 1 86 ? 1.043 7.303 -12.554 1.00 98.50 86 ILE A N 1
ATOM 680 C CA . ILE A 1 86 ? -0.016 7.011 -11.576 1.00 98.50 86 ILE A CA 1
ATOM 681 C C . ILE A 1 86 ? -1.393 7.455 -12.088 1.00 98.50 86 ILE A C 1
ATOM 683 O O . ILE A 1 86 ? -2.381 6.770 -11.832 1.00 98.50 86 ILE A O 1
ATOM 687 N N . GLU A 1 87 ? -1.471 8.561 -12.827 1.00 97.56 87 GLU A N 1
ATOM 688 C CA . GLU A 1 87 ? -2.727 9.056 -13.405 1.00 97.56 87 GLU A CA 1
ATOM 689 C C . GLU A 1 87 ? -3.182 8.268 -14.647 1.00 97.56 87 GLU A C 1
ATOM 691 O O . GLU A 1 87 ? -4.382 8.070 -14.850 1.00 97.56 87 GLU A O 1
ATOM 696 N N . ASP A 1 88 ? -2.239 7.820 -15.480 1.00 98.06 88 ASP A N 1
ATOM 697 C CA . ASP A 1 88 ? -2.535 7.284 -16.815 1.00 98.06 88 ASP A CA 1
ATOM 698 C C . ASP A 1 88 ? -2.807 5.771 -16.839 1.00 98.06 88 ASP A C 1
ATOM 700 O O . ASP A 1 88 ? -3.463 5.276 -17.764 1.00 98.06 88 ASP A O 1
ATOM 704 N N . TYR A 1 89 ? -2.312 5.023 -15.848 1.00 98.38 89 TYR A N 1
ATOM 705 C CA . TYR A 1 89 ? -2.327 3.556 -15.846 1.00 98.38 89 TYR A CA 1
ATOM 706 C C . TYR A 1 89 ? -3.135 2.977 -14.686 1.00 98.38 89 TYR A C 1
ATOM 708 O O .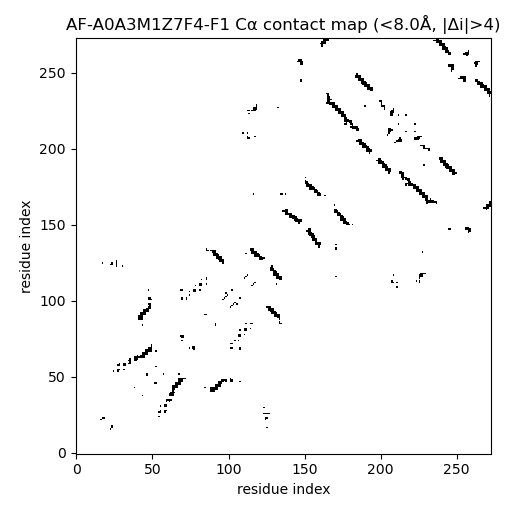 TYR A 1 89 ? -3.360 3.626 -13.672 1.00 98.38 89 TYR A O 1
ATOM 716 N N . ARG A 1 90 ? -3.584 1.723 -14.818 1.00 96.38 90 ARG A N 1
ATOM 717 C CA . ARG A 1 90 ? -4.316 1.006 -13.754 1.00 96.38 90 ARG A CA 1
ATOM 718 C C . ARG A 1 90 ? -3.396 0.308 -12.764 1.00 96.38 90 ARG A C 1
ATOM 720 O O . ARG A 1 90 ? -3.671 0.261 -11.565 1.00 96.38 90 ARG A O 1
ATOM 727 N N . ARG A 1 91 ? -2.318 -0.291 -13.267 1.00 98.00 91 ARG A N 1
ATOM 728 C CA . ARG A 1 91 ? -1.320 -0.996 -12.458 1.00 98.00 91 ARG A CA 1
ATOM 729 C C . ARG A 1 91 ? 0.071 -0.587 -12.890 1.00 98.00 91 ARG A C 1
ATOM 731 O O . ARG A 1 91 ? 0.316 -0.312 -14.06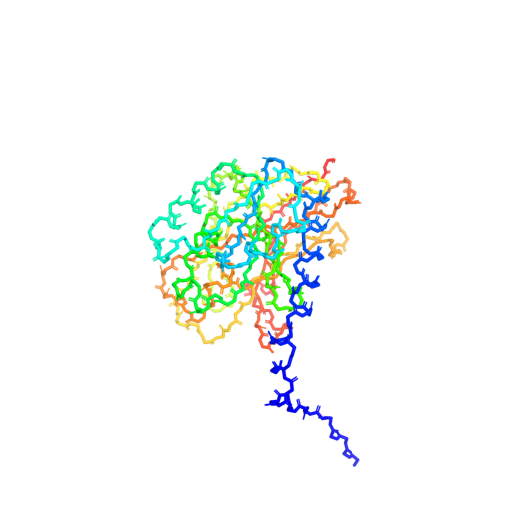3 1.00 98.00 91 ARG A O 1
ATOM 738 N N . ILE A 1 92 ? 0.981 -0.583 -11.927 1.00 98.69 92 ILE A N 1
ATOM 739 C CA . ILE A 1 92 ? 2.376 -0.218 -12.142 1.00 98.69 92 ILE A CA 1
ATOM 740 C C . ILE A 1 92 ? 3.246 -1.339 -11.592 1.00 98.69 92 ILE A C 1
ATOM 742 O O . ILE A 1 92 ? 3.144 -1.725 -10.425 1.00 98.69 92 ILE A O 1
ATOM 746 N N . TYR A 1 93 ? 4.103 -1.868 -12.450 1.00 98.50 93 TYR A N 1
ATOM 747 C CA . TYR A 1 93 ? 5.097 -2.874 -12.121 1.00 98.50 93 TYR A CA 1
ATOM 748 C C . TYR A 1 93 ? 6.458 -2.201 -12.037 1.00 98.50 93 TYR A C 1
ATOM 750 O O . TYR A 1 93 ? 6.876 -1.561 -12.995 1.00 98.50 93 TYR A O 1
ATOM 758 N N . VAL A 1 94 ? 7.170 -2.350 -10.924 1.00 98.06 94 VAL A N 1
ATOM 759 C CA . VAL A 1 94 ? 8.455 -1.673 -10.720 1.00 98.06 94 VAL A CA 1
ATOM 760 C C . VAL A 1 94 ? 9.551 -2.683 -10.447 1.00 98.06 94 VAL A C 1
ATOM 762 O O . VAL A 1 94 ? 9.395 -3.580 -9.616 1.00 98.06 94 VAL A O 1
ATOM 765 N N . LEU A 1 95 ? 10.655 -2.552 -11.177 1.00 97.06 95 LEU A N 1
ATOM 766 C CA . LEU A 1 95 ? 11.845 -3.381 -11.030 1.00 97.06 95 LEU A CA 1
ATOM 767 C C . LEU A 1 95 ? 12.957 -2.542 -10.400 1.00 97.06 95 LEU A C 1
ATOM 769 O O . LEU A 1 95 ? 13.746 -1.917 -11.103 1.00 97.06 95 LEU A O 1
ATOM 773 N N . PHE A 1 96 ? 13.054 -2.579 -9.076 1.00 93.94 96 PHE A N 1
ATOM 774 C CA . PHE A 1 96 ? 14.101 -1.896 -8.327 1.00 93.94 96 PHE A CA 1
ATOM 775 C C . PHE A 1 96 ? 15.413 -2.688 -8.366 1.00 93.94 96 PHE A C 1
ATOM 777 O O . PHE A 1 96 ? 15.463 -3.875 -8.013 1.00 93.94 96 PHE A O 1
ATOM 784 N N . TYR A 1 97 ? 16.499 -2.030 -8.780 1.00 90.56 97 TYR A N 1
ATOM 785 C CA . TYR A 1 97 ? 17.840 -2.616 -8.801 1.00 90.56 97 TYR A CA 1
ATOM 786 C C . TYR A 1 97 ? 18.923 -1.547 -8.636 1.00 90.56 97 TYR A C 1
ATOM 788 O O . TYR A 1 97 ? 19.032 -0.641 -9.451 1.00 90.56 97 TYR A O 1
ATOM 796 N N . GLY A 1 98 ? 19.785 -1.684 -7.623 1.00 82.94 98 GLY A N 1
ATOM 797 C CA . GLY A 1 98 ? 20.859 -0.708 -7.390 1.00 82.94 98 GLY A CA 1
ATOM 798 C C . GLY A 1 98 ? 20.334 0.701 -7.091 1.00 82.94 98 GLY A C 1
ATOM 799 O O . GLY A 1 98 ? 20.942 1.680 -7.514 1.00 82.94 98 GLY A O 1
ATOM 800 N N . GLN A 1 99 ? 19.194 0.803 -6.393 1.00 80.62 99 GLN A N 1
ATOM 801 C CA . GLN A 1 99 ? 18.532 2.069 -6.042 1.00 80.62 99 GLN A CA 1
ATOM 802 C C . GLN A 1 99 ? 19.506 3.091 -5.447 1.00 80.62 99 GLN A C 1
ATOM 804 O O . GLN A 1 99 ? 19.513 4.242 -5.857 1.00 80.62 99 GLN A O 1
ATOM 809 N N . ALA A 1 100 ? 20.397 2.673 -4.543 1.00 80.81 100 ALA A N 1
ATOM 810 C CA . ALA A 1 100 ? 21.357 3.579 -3.911 1.00 80.81 100 ALA A CA 1
ATOM 811 C C . ALA A 1 100 ? 22.284 4.290 -4.919 1.00 80.81 100 ALA A C 1
ATOM 813 O O . ALA A 1 100 ? 22.771 5.386 -4.642 1.00 80.81 100 ALA A O 1
ATOM 814 N N . GLU A 1 101 ? 22.541 3.675 -6.074 1.00 84.81 101 GLU A N 1
ATOM 815 C CA . GLU A 1 101 ? 23.346 4.237 -7.152 1.00 84.81 101 GLU A CA 1
ATOM 816 C C . GLU A 1 101 ? 22.510 4.903 -8.253 1.00 84.81 101 GLU A C 1
ATOM 818 O O . GLU A 1 101 ? 22.995 5.849 -8.875 1.00 84.81 101 GLU A O 1
ATOM 823 N N . GLN A 1 102 ? 21.312 4.384 -8.538 1.00 85.94 102 GLN A N 1
ATOM 824 C CA . GLN A 1 102 ? 20.481 4.798 -9.678 1.00 85.94 102 GLN A CA 1
ATOM 825 C C . GLN A 1 102 ? 19.427 5.848 -9.303 1.00 85.94 102 GLN A C 1
ATOM 827 O O . GLN A 1 102 ? 19.270 6.822 -10.035 1.00 85.94 102 GLN A O 1
ATOM 832 N N . ASP A 1 103 ? 18.788 5.700 -8.144 1.00 89.06 103 ASP A N 1
ATOM 833 C CA . ASP A 1 103 ? 17.848 6.653 -7.549 1.00 89.06 103 ASP A CA 1
ATOM 834 C C . ASP A 1 103 ? 18.198 6.901 -6.064 1.00 89.06 103 ASP A C 1
ATOM 836 O O . ASP A 1 103 ? 17.487 6.478 -5.148 1.00 89.06 103 ASP A O 1
ATOM 840 N N . PRO A 1 104 ? 19.324 7.581 -5.773 1.00 89.81 104 PRO A N 1
ATOM 841 C CA . PRO A 1 104 ? 19.780 7.817 -4.401 1.00 89.81 104 PRO A CA 1
ATOM 842 C C . PRO A 1 104 ? 18.817 8.668 -3.561 1.00 89.81 104 PRO A C 1
ATOM 844 O O . PRO A 1 104 ? 18.982 8.746 -2.342 1.00 89.81 104 PRO A O 1
ATOM 847 N N . LEU A 1 105 ? 17.861 9.352 -4.199 1.00 91.44 105 LEU A N 1
ATOM 848 C CA . LEU A 1 105 ? 16.834 10.152 -3.533 1.00 91.44 105 LEU A CA 1
ATOM 849 C C . LEU A 1 105 ? 15.517 9.386 -3.354 1.00 91.44 105 LEU A C 1
ATOM 851 O O . LEU A 1 105 ? 14.611 9.911 -2.711 1.00 91.44 105 LEU A O 1
ATOM 855 N N . ASN A 1 106 ? 15.437 8.159 -3.875 1.00 92.25 106 ASN A N 1
ATOM 856 C CA . ASN A 1 106 ? 14.263 7.298 -3.859 1.00 92.25 106 ASN A CA 1
ATOM 857 C C . ASN A 1 106 ? 12.999 7.986 -4.392 1.00 92.25 106 ASN A C 1
ATOM 859 O O . ASN A 1 106 ? 11.917 7.819 -3.826 1.00 92.25 106 ASN A O 1
ATOM 863 N N . VAL A 1 107 ? 13.142 8.823 -5.421 1.00 94.69 107 VAL A N 1
ATOM 864 C CA . VAL A 1 107 ? 12.036 9.610 -5.968 1.00 94.69 107 VAL A CA 1
ATOM 865 C C . VAL A 1 107 ? 10.938 8.703 -6.494 1.00 94.69 107 VAL A C 1
ATOM 867 O O . VAL A 1 107 ? 9.790 8.898 -6.116 1.00 94.69 107 VAL A O 1
ATOM 870 N N . VAL A 1 108 ? 11.271 7.684 -7.290 1.00 95.88 108 VAL A N 1
ATOM 871 C CA . VAL A 1 108 ? 10.256 6.826 -7.921 1.00 95.88 108 VAL A CA 1
ATOM 872 C C . VAL A 1 108 ? 9.411 6.115 -6.863 1.00 95.88 108 VAL A C 1
ATOM 874 O O . VAL A 1 108 ? 8.184 6.164 -6.903 1.00 95.88 108 VAL A O 1
ATOM 877 N N . GLU A 1 109 ? 10.052 5.483 -5.877 1.00 95.75 109 GLU A N 1
ATOM 878 C CA . GLU A 1 109 ? 9.324 4.779 -4.817 1.00 95.75 109 GLU A CA 1
ATOM 879 C C . GLU A 1 109 ? 8.562 5.749 -3.903 1.00 95.75 109 GLU A C 1
ATOM 881 O O . GLU A 1 109 ? 7.457 5.423 -3.476 1.00 95.75 109 GLU A O 1
ATOM 886 N N . SER A 1 110 ? 9.106 6.940 -3.624 1.00 94.75 110 SER A N 1
ATOM 887 C CA . SER A 1 110 ? 8.422 7.936 -2.786 1.00 94.75 110 SER A CA 1
ATOM 888 C C . SER A 1 110 ? 7.127 8.419 -3.437 1.00 94.75 110 SER A C 1
ATOM 890 O O . SER A 1 110 ? 6.086 8.393 -2.784 1.00 94.75 110 SER A O 1
ATOM 892 N N . GLU A 1 111 ? 7.155 8.758 -4.730 1.00 96.81 111 GLU A N 1
ATOM 893 C CA . GLU A 1 111 ? 5.945 9.172 -5.452 1.00 96.81 111 GLU A CA 1
ATOM 894 C C . GLU A 1 111 ? 4.909 8.038 -5.530 1.00 96.81 111 GLU A C 1
ATOM 896 O O . GLU A 1 111 ? 3.714 8.265 -5.353 1.00 96.81 111 GLU A O 1
ATOM 901 N N . LEU A 1 112 ? 5.346 6.788 -5.722 1.00 97.75 112 LEU A N 1
ATOM 902 C CA . LEU A 1 112 ? 4.446 5.628 -5.725 1.00 97.75 112 LEU A CA 1
ATOM 903 C C . LEU A 1 112 ? 3.837 5.340 -4.350 1.00 97.75 112 LEU A C 1
ATOM 905 O O . LEU A 1 112 ? 2.688 4.911 -4.264 1.00 97.75 112 LEU A O 1
ATOM 909 N N . ILE A 1 113 ? 4.587 5.550 -3.269 1.00 95.00 113 ILE A N 1
ATOM 910 C CA . ILE A 1 113 ? 4.081 5.388 -1.903 1.00 95.00 113 ILE A CA 1
ATOM 911 C C . ILE A 1 113 ? 3.027 6.454 -1.580 1.00 95.00 113 ILE A C 1
ATOM 913 O O . ILE A 1 113 ? 2.019 6.144 -0.941 1.00 95.00 113 ILE A O 1
ATOM 917 N N . GLU A 1 114 ? 3.250 7.696 -2.010 1.00 94.12 114 GLU A N 1
ATOM 918 C CA . GLU A 1 114 ? 2.329 8.806 -1.756 1.00 94.12 114 GLU A CA 1
ATOM 919 C C . GLU A 1 114 ? 1.084 8.742 -2.652 1.00 94.12 114 GLU A C 1
ATOM 921 O O . GLU A 1 114 ? -0.034 8.966 -2.178 1.00 94.12 114 GLU A O 1
ATOM 926 N N . GLY A 1 115 ? 1.269 8.403 -3.930 1.00 96.06 115 GLY A N 1
ATOM 927 C CA . GLY A 1 115 ? 0.235 8.482 -4.957 1.00 96.06 115 GLY A CA 1
ATOM 928 C C . GLY A 1 115 ? -0.437 7.162 -5.336 1.00 96.06 115 GLY A C 1
ATOM 929 O O . GLY A 1 115 ? -1.446 7.202 -6.029 1.00 96.06 115 GLY A O 1
ATOM 930 N N . ALA A 1 116 ? 0.062 5.998 -4.912 1.00 97.62 116 ALA A N 1
ATOM 931 C CA . ALA A 1 116 ? -0.490 4.698 -5.303 1.00 97.62 116 ALA A CA 1
ATOM 932 C C . ALA A 1 116 ? -0.632 3.725 -4.118 1.00 97.62 116 ALA A C 1
ATOM 934 O O . ALA A 1 116 ? -0.417 4.062 -2.952 1.00 97.62 116 ALA A O 1
ATOM 935 N N . TYR A 1 117 ? -1.040 2.489 -4.421 1.00 97.81 117 TYR A N 1
ATOM 936 C CA . TYR A 1 117 ? -1.277 1.445 -3.428 1.00 97.81 117 TYR A CA 1
ATOM 937 C C . TYR A 1 117 ? -0.439 0.207 -3.728 1.00 97.81 117 TYR A C 1
ATOM 939 O O . TYR A 1 117 ? -0.678 -0.507 -4.703 1.00 97.81 117 TYR A O 1
ATOM 947 N N . GLN A 1 118 ? 0.533 -0.083 -2.862 1.00 97.62 118 GLN A N 1
ATOM 948 C CA . GLN A 1 118 ? 1.383 -1.263 -2.999 1.00 97.62 118 GLN A CA 1
ATOM 949 C C . GLN A 1 118 ? 0.581 -2.554 -2.774 1.00 97.62 118 GLN A C 1
ATOM 951 O O . GLN A 1 118 ? 0.066 -2.809 -1.684 1.00 97.62 118 GLN A O 1
ATOM 956 N N . VAL A 1 119 ? 0.548 -3.399 -3.800 1.00 96.44 119 VAL A N 1
ATOM 957 C CA . VAL A 1 119 ? -0.138 -4.696 -3.840 1.00 96.44 119 VAL A CA 1
ATOM 958 C C . VAL A 1 119 ? 0.783 -5.827 -3.382 1.00 96.44 119 VAL A C 1
ATOM 960 O O . VAL A 1 119 ? 0.378 -6.698 -2.614 1.00 96.44 119 VAL A O 1
ATOM 963 N N . SER A 1 120 ? 2.036 -5.836 -3.840 1.00 94.88 120 SER A N 1
ATOM 964 C CA . SER A 1 120 ? 3.020 -6.847 -3.438 1.00 94.88 120 SER A CA 1
ATOM 965 C C . SER A 1 120 ? 4.443 -6.331 -3.559 1.00 94.88 120 SER A C 1
ATOM 967 O O . SER A 1 120 ? 4.708 -5.487 -4.405 1.00 94.88 120 SER A O 1
ATOM 969 N N . ASP A 1 121 ? 5.352 -6.918 -2.790 1.00 94.94 121 ASP A N 1
ATOM 970 C CA . ASP A 1 121 ? 6.786 -6.628 -2.801 1.00 94.94 121 ASP A CA 1
ATOM 971 C C . ASP A 1 121 ? 7.544 -7.943 -2.618 1.00 94.94 121 ASP A C 1
ATOM 973 O O . ASP A 1 121 ? 7.369 -8.636 -1.610 1.00 94.94 121 ASP A O 1
ATOM 977 N N . GLU A 1 122 ? 8.303 -8.339 -3.635 1.00 94.62 122 GLU A N 1
ATOM 978 C CA . GLU A 1 122 ? 9.003 -9.617 -3.669 1.00 94.62 122 GLU A CA 1
ATOM 979 C C . GLU A 1 122 ? 10.381 -9.504 -4.321 1.00 94.62 122 GLU A C 1
ATOM 981 O O . GLU A 1 122 ? 10.632 -8.658 -5.174 1.00 94.62 122 GLU A O 1
ATOM 986 N N . TRP A 1 123 ? 11.291 -10.397 -3.938 1.00 92.94 123 TRP A N 1
ATOM 987 C CA . TRP A 1 123 ? 12.620 -10.480 -4.539 1.00 92.94 123 TRP A CA 1
ATOM 988 C C . TRP A 1 123 ? 12.658 -11.584 -5.592 1.00 92.94 123 TRP A C 1
ATOM 990 O O . TRP A 1 123 ? 12.425 -12.753 -5.282 1.00 92.94 123 TRP A O 1
ATOM 1000 N N . VAL A 1 124 ? 13.028 -11.226 -6.822 1.00 91.19 124 VAL A N 1
ATOM 1001 C CA . VAL A 1 124 ? 13.360 -12.174 -7.891 1.00 91.19 124 VAL A CA 1
ATOM 1002 C C . VAL A 1 124 ? 14.867 -12.120 -8.118 1.00 91.19 124 VAL A C 1
ATOM 1004 O O . VAL A 1 124 ? 15.399 -11.280 -8.847 1.00 91.19 124 VAL A O 1
ATOM 1007 N N . GLY A 1 125 ? 15.572 -13.000 -7.406 1.00 88.38 125 GLY A N 1
ATOM 1008 C CA . GLY A 1 125 ? 17.027 -12.957 -7.312 1.00 88.38 125 GLY A CA 1
ATOM 1009 C C . GLY A 1 125 ? 17.494 -11.647 -6.673 1.00 88.38 125 GLY A C 1
ATOM 1010 O O . GLY A 1 125 ? 17.265 -11.428 -5.488 1.00 88.38 125 GLY A O 1
ATOM 1011 N N . SER A 1 126 ? 18.159 -10.791 -7.451 1.00 86.19 126 SER A N 1
ATOM 1012 C CA . SER A 1 126 ? 18.670 -9.484 -7.007 1.00 86.19 126 SER A CA 1
ATOM 1013 C C . SER A 1 126 ? 17.775 -8.294 -7.366 1.00 86.19 126 SER A C 1
ATOM 1015 O O . SER A 1 126 ? 18.120 -7.167 -7.020 1.00 86.19 126 SER A O 1
ATOM 1017 N N . VAL A 1 127 ? 16.658 -8.520 -8.062 1.00 92.00 127 VAL A N 1
ATOM 1018 C CA . VAL A 1 127 ? 15.699 -7.470 -8.430 1.00 92.00 127 VAL A CA 1
ATOM 1019 C C . VAL A 1 127 ? 14.552 -7.486 -7.427 1.00 92.00 127 VAL A C 1
ATOM 1021 O O . VAL A 1 127 ? 13.937 -8.535 -7.216 1.00 92.00 127 VAL A O 1
ATOM 1024 N N . ARG A 1 128 ? 14.255 -6.336 -6.818 1.00 94.75 128 ARG A N 1
ATOM 1025 C CA . ARG A 1 128 ? 13.051 -6.159 -6.000 1.00 94.75 128 ARG A CA 1
ATOM 1026 C C . ARG A 1 128 ? 11.910 -5.762 -6.929 1.00 94.75 128 ARG A C 1
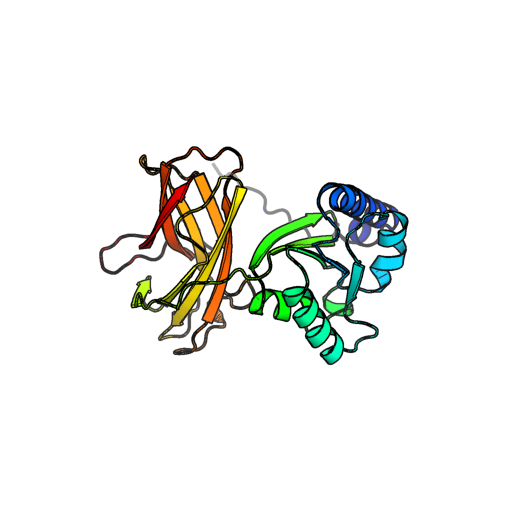ATOM 1028 O O . ARG A 1 128 ? 11.941 -4.710 -7.558 1.00 94.75 128 ARG A O 1
ATOM 1035 N N . PHE A 1 129 ? 10.944 -6.656 -7.062 1.00 96.69 129 PHE A N 1
ATOM 1036 C CA . PHE A 1 129 ? 9.796 -6.523 -7.940 1.00 96.69 129 PHE A CA 1
ATOM 1037 C C . PHE A 1 129 ? 8.572 -6.130 -7.120 1.00 96.69 129 PHE A C 1
ATOM 1039 O O . PHE A 1 129 ? 8.123 -6.877 -6.247 1.00 96.69 129 PHE A O 1
ATOM 1046 N N . VAL A 1 130 ? 8.036 -4.948 -7.404 1.00 97.50 130 VAL A N 1
ATOM 1047 C CA . VAL A 1 130 ? 6.917 -4.375 -6.655 1.00 97.50 130 VAL A CA 1
ATOM 1048 C C . VAL A 1 130 ? 5.761 -4.119 -7.606 1.00 97.50 130 VAL A C 1
ATOM 1050 O O . VAL A 1 130 ? 5.949 -3.691 -8.743 1.00 97.50 130 VAL A O 1
ATOM 1053 N N . ARG A 1 131 ? 4.549 -4.419 -7.144 1.00 97.88 131 ARG A N 1
ATOM 1054 C CA . ARG A 1 131 ? 3.309 -4.159 -7.877 1.00 97.88 131 ARG A CA 1
ATOM 1055 C C . ARG A 1 131 ? 2.510 -3.114 -7.130 1.00 97.88 131 ARG A C 1
ATOM 1057 O O . ARG A 1 131 ? 2.281 -3.281 -5.932 1.00 97.88 131 ARG A O 1
ATOM 1064 N N . TYR A 1 132 ? 2.046 -2.104 -7.846 1.00 98.44 132 TYR A N 1
ATOM 1065 C CA . TYR A 1 132 ? 1.126 -1.087 -7.359 1.00 98.44 132 TYR A CA 1
ATOM 1066 C C . TYR A 1 132 ? -0.166 -1.128 -8.173 1.00 98.44 132 TYR A C 1
ATOM 1068 O O . TYR A 1 132 ? -0.152 -1.433 -9.367 1.00 98.44 132 TYR A O 1
ATOM 1076 N N . THR A 1 133 ? -1.277 -0.805 -7.523 1.00 97.56 133 THR A N 1
ATOM 1077 C CA . THR A 1 133 ? -2.503 -0.371 -8.196 1.00 97.56 133 THR A CA 1
ATOM 1078 C C . THR A 1 133 ? -2.632 1.133 -8.016 1.00 97.56 133 THR A C 1
ATOM 1080 O O . THR A 1 133 ? -2.252 1.666 -6.968 1.00 97.56 133 THR A O 1
ATOM 1083 N N . THR A 1 134 ? -3.130 1.821 -9.034 1.00 97.31 134 THR A N 1
ATOM 1084 C CA . THR A 1 134 ? -3.365 3.265 -8.960 1.00 97.31 134 THR A CA 1
ATOM 1085 C C . THR A 1 134 ? -4.676 3.565 -8.224 1.00 97.31 134 THR A C 1
ATOM 1087 O O . THR A 1 134 ? -5.489 2.649 -8.034 1.00 97.31 134 THR A O 1
ATOM 1090 N N . PRO A 1 135 ? -4.866 4.794 -7.709 1.00 96.25 135 PRO A N 1
ATOM 1091 C CA . PRO A 1 135 ? -6.023 5.125 -6.885 1.00 96.25 135 PRO A CA 1
ATOM 1092 C C . PRO A 1 135 ? -7.362 4.965 -7.611 1.00 96.25 135 PRO A C 1
ATOM 1094 O O . PRO A 1 135 ? -7.582 5.544 -8.673 1.00 96.25 135 PRO A O 1
ATOM 1097 N N . ASP A 1 136 ? -8.286 4.251 -6.976 1.00 95.19 136 ASP A N 1
ATOM 1098 C CA . ASP A 1 136 ? -9.713 4.349 -7.274 1.00 95.19 136 ASP A CA 1
ATOM 1099 C C . ASP A 1 136 ? -10.312 5.594 -6.592 1.00 95.19 136 ASP A C 1
ATOM 1101 O O . ASP A 1 136 ? -9.721 6.187 -5.682 1.00 95.19 136 ASP A O 1
ATOM 1105 N N . GLU A 1 137 ? -11.533 5.974 -6.981 1.00 95.38 137 GLU A N 1
ATOM 1106 C CA . GLU A 1 137 ? -12.287 6.998 -6.255 1.00 95.38 137 GLU A CA 1
ATOM 1107 C C . GLU A 1 137 ? -12.589 6.510 -4.829 1.00 95.38 137 GLU A C 1
ATOM 1109 O O . GLU A 1 137 ? -13.391 5.599 -4.619 1.00 95.38 137 GLU A O 1
ATOM 1114 N N . LEU A 1 138 ? -11.942 7.124 -3.836 1.00 96.19 138 LEU A N 1
ATOM 1115 C CA . LEU A 1 138 ? -12.257 6.880 -2.433 1.00 96.19 138 LEU A CA 1
ATOM 1116 C C . LEU A 1 138 ? -13.487 7.677 -2.004 1.00 96.19 138 LEU A C 1
ATOM 1118 O O . LEU A 1 138 ? -13.741 8.793 -2.463 1.00 96.19 138 LEU A O 1
ATOM 1122 N N . ASN A 1 139 ? -14.196 7.150 -1.013 1.00 96.50 139 ASN A N 1
ATOM 1123 C CA . ASN A 1 139 ? -15.170 7.935 -0.274 1.00 96.50 139 ASN A CA 1
ATOM 1124 C C . ASN A 1 139 ? -14.519 9.117 0.478 1.00 96.50 139 ASN A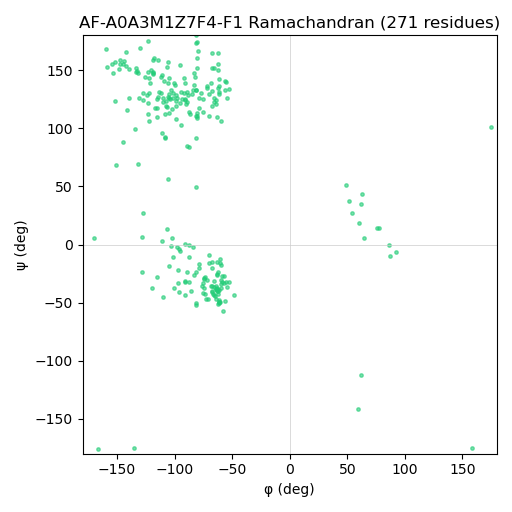 C 1
ATOM 1126 O O . ASN A 1 139 ? -13.307 9.194 0.687 1.00 96.50 139 ASN A O 1
ATOM 1130 N N . ALA A 1 140 ? -15.351 10.067 0.913 1.00 96.44 140 ALA A N 1
ATOM 1131 C CA . ALA A 1 140 ? -14.872 11.178 1.727 1.00 96.44 140 ALA A CA 1
ATOM 1132 C C . ALA A 1 140 ? -14.274 10.653 3.051 1.00 96.44 140 ALA A C 1
ATOM 1134 O O . ALA A 1 140 ? -14.962 9.892 3.740 1.00 96.44 140 ALA A O 1
ATOM 1135 N N . PRO A 1 141 ? -13.064 11.098 3.457 1.00 96.75 141 PRO A N 1
ATOM 1136 C CA . PRO A 1 141 ? -12.430 10.630 4.684 1.00 96.75 141 PRO A CA 1
ATOM 1137 C C . PRO A 1 141 ? -13.316 10.805 5.921 1.00 96.75 141 PRO A C 1
ATOM 1139 O O . PRO A 1 141 ? -13.773 11.910 6.235 1.00 96.75 141 PRO A O 1
ATOM 1142 N N . GLN A 1 142 ? -13.526 9.714 6.652 1.00 97.12 142 GLN A N 1
ATOM 1143 C CA . GLN A 1 142 ? -14.398 9.644 7.821 1.00 97.12 142 GLN A CA 1
ATOM 1144 C C . GLN A 1 142 ? -13.571 9.639 9.112 1.00 97.12 142 GLN A C 1
ATOM 1146 O O . GLN A 1 142 ? -12.604 8.883 9.207 1.00 97.12 142 GLN A O 1
ATOM 1151 N N . PRO A 1 143 ? -13.918 10.458 10.123 1.00 97.81 143 PRO A N 1
ATOM 1152 C CA . PRO A 1 143 ? -13.232 10.436 11.408 1.00 97.81 143 PRO A CA 1
ATOM 1153 C C . PRO A 1 143 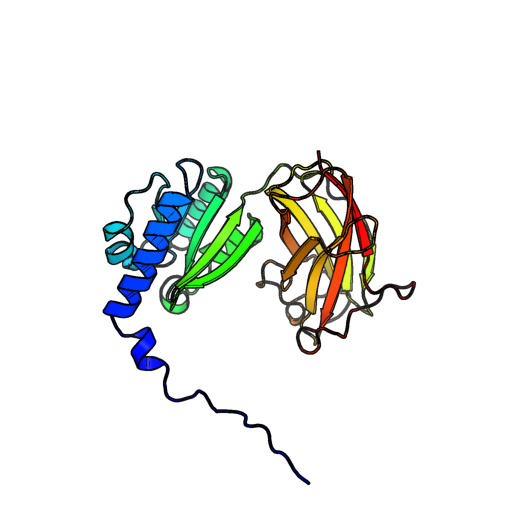? -13.583 9.175 12.203 1.00 97.81 143 PRO A C 1
ATOM 1155 O O . PRO A 1 143 ? -14.758 8.845 12.350 1.00 97.81 143 PRO A O 1
ATOM 1158 N N . VAL A 1 144 ? -12.567 8.529 12.777 1.00 97.06 144 VAL A N 1
ATOM 1159 C CA . VAL A 1 144 ? -12.728 7.378 13.684 1.00 97.06 144 VAL A CA 1
ATOM 1160 C C . VAL A 1 144 ? -12.158 7.660 15.076 1.00 97.06 144 VAL A C 1
ATOM 1162 O O . VAL A 1 144 ? -12.799 7.314 16.061 1.00 97.06 144 VAL A O 1
ATOM 1165 N N . ASN A 1 145 ? -11.030 8.378 15.170 1.00 97.62 145 ASN A N 1
ATOM 1166 C CA . ASN A 1 145 ? -10.387 8.819 16.419 1.00 97.62 145 ASN A CA 1
ATOM 1167 C C . ASN A 1 145 ? -10.220 7.705 17.471 1.00 97.62 145 ASN A C 1
ATOM 1169 O O . ASN A 1 145 ? -10.615 7.865 18.626 1.00 97.62 145 ASN A O 1
ATOM 1173 N N . VAL A 1 146 ? -9.637 6.576 17.069 1.00 98.44 146 VAL A N 1
ATOM 1174 C CA . VAL A 1 146 ? -9.426 5.409 17.938 1.00 98.44 146 VAL A CA 1
ATOM 1175 C C . VAL A 1 146 ? -7.958 5.311 18.340 1.00 98.44 146 VAL A C 1
ATOM 1177 O O . VAL A 1 146 ? -7.080 5.291 17.477 1.00 98.44 146 VAL A O 1
ATOM 1180 N N . ARG A 1 147 ? -7.684 5.232 19.647 1.00 98.44 147 ARG A N 1
ATOM 1181 C CA . ARG A 1 147 ? -6.329 5.081 20.195 1.00 98.44 147 ARG A CA 1
ATOM 1182 C C . ARG A 1 147 ? -5.939 3.603 20.321 1.00 98.44 147 ARG A C 1
ATOM 1184 O O . ARG A 1 147 ? -6.689 2.806 20.876 1.00 98.44 147 ARG A O 1
ATOM 1191 N N . PHE A 1 148 ? -4.746 3.277 19.831 1.00 98.50 148 PHE A N 1
ATOM 1192 C CA . PHE A 1 148 ? -4.058 1.995 19.952 1.00 98.50 148 PHE A CA 1
ATOM 1193 C C . PHE A 1 148 ? -2.854 2.142 20.884 1.00 98.50 148 PHE A C 1
ATOM 1195 O O . PHE A 1 148 ? -1.968 2.977 20.668 1.00 98.50 148 PHE A O 1
ATOM 1202 N N . GLY A 1 149 ? -2.795 1.298 21.911 1.00 97.44 149 GLY A N 1
ATOM 1203 C CA . GLY A 1 149 ? -1.782 1.399 22.953 1.00 97.44 149 GLY A CA 1
ATOM 1204 C C . GLY A 1 149 ? -1.849 2.754 23.658 1.00 97.44 149 GLY A C 1
ATOM 1205 O O . GLY A 1 149 ? -2.926 3.293 23.905 1.00 97.44 149 GLY A O 1
ATOM 1206 N N . GLU A 1 150 ? -0.689 3.315 23.990 1.00 96.50 150 GLU A N 1
ATOM 1207 C CA . GLU A 1 150 ? -0.629 4.566 24.752 1.00 96.50 150 GLU A CA 1
ATOM 1208 C C . GLU A 1 150 ? -0.667 5.819 23.870 1.00 96.50 150 GLU A C 1
ATOM 1210 O O . GLU A 1 150 ? -1.223 6.828 24.299 1.00 96.50 150 GLU A O 1
ATOM 1215 N N . HIS A 1 151 ? -0.118 5.764 22.650 1.00 98.06 151 HIS A N 1
ATOM 1216 C CA . HIS A 1 151 ? 0.269 6.972 21.903 1.00 98.06 151 HIS A CA 1
ATOM 1217 C C . HIS A 1 151 ? -0.270 7.068 20.472 1.00 98.06 151 HIS A C 1
ATOM 1219 O O . HIS A 1 151 ? -0.403 8.172 19.950 1.00 98.06 151 HIS A O 1
ATOM 1225 N N . ILE A 1 152 ? -0.601 5.947 19.828 1.00 98.62 152 ILE A N 1
ATOM 1226 C CA . ILE A 1 152 ? -0.950 5.922 18.402 1.00 98.62 152 ILE A CA 1
ATOM 1227 C C . ILE A 1 152 ? -2.459 6.074 18.250 1.00 98.62 152 ILE A C 1
ATOM 1229 O O . ILE A 1 152 ? -3.222 5.363 18.889 1.00 98.62 152 ILE A O 1
ATOM 1233 N N . THR A 1 153 ? -2.911 6.987 17.399 1.00 98.69 153 THR A N 1
ATOM 1234 C CA . THR A 1 153 ? -4.333 7.227 17.132 1.00 98.69 153 THR A CA 1
ATOM 1235 C C . THR A 1 153 ? -4.610 7.086 15.641 1.00 98.69 153 THR A C 1
ATOM 1237 O O . THR A 1 153 ? -3.938 7.716 14.829 1.00 98.69 153 THR A O 1
ATOM 1240 N N . LEU A 1 154 ? -5.608 6.279 15.279 1.00 98.75 154 LEU A N 1
ATOM 1241 C CA . LEU A 1 154 ? -6.211 6.304 13.950 1.00 98.75 154 LEU A CA 1
ATOM 1242 C C . LEU A 1 154 ? -7.205 7.465 13.915 1.00 98.75 154 LEU A C 1
ATOM 1244 O O . LEU A 1 154 ? -8.239 7.423 14.582 1.00 98.75 154 LEU A O 1
ATOM 1248 N N . GLU A 1 155 ? -6.887 8.526 13.183 1.00 98.56 155 GLU A N 1
ATOM 1249 C CA . GLU A 1 155 ? -7.718 9.727 13.110 1.00 98.56 155 GLU A CA 1
ATOM 1250 C C . GLU A 1 155 ? -8.865 9.544 12.117 1.00 98.56 155 GLU A C 1
ATOM 1252 O O . GLU A 1 155 ? -10.023 9.831 12.436 1.00 98.56 155 GLU A O 1
ATOM 1257 N N . ARG A 1 156 ? -8.546 9.087 10.899 1.00 98.56 156 ARG A N 1
ATOM 1258 C CA . ARG A 1 156 ? -9.492 8.999 9.778 1.00 98.56 156 ARG A CA 1
ATOM 1259 C C . ARG A 1 156 ? -9.238 7.776 8.911 1.00 98.56 156 ARG A C 1
ATOM 1261 O O . ARG A 1 156 ? -8.119 7.273 8.865 1.00 98.56 156 ARG A O 1
ATOM 1268 N N . ILE A 1 157 ? -10.278 7.375 8.188 1.00 98.38 157 ILE A N 1
ATOM 1269 C CA . ILE A 1 157 ? -10.220 6.341 7.155 1.00 98.38 157 ILE A CA 1
ATOM 1270 C C . ILE A 1 157 ? -10.919 6.808 5.880 1.00 98.38 157 ILE A C 1
ATOM 1272 O O . ILE A 1 157 ? -11.897 7.553 5.955 1.00 98.38 157 ILE A O 1
ATOM 1276 N N . ALA A 1 158 ? -10.456 6.333 4.732 1.00 98.19 158 ALA A N 1
ATOM 1277 C CA . ALA A 1 158 ? -11.173 6.395 3.462 1.00 98.19 158 ALA A CA 1
ATOM 1278 C C . ALA A 1 158 ? -10.987 5.071 2.710 1.00 98.19 158 ALA A C 1
ATOM 1280 O O . ALA A 1 158 ? -9.984 4.388 2.915 1.00 98.19 158 ALA A O 1
ATOM 1281 N N . TYR A 1 159 ? -11.950 4.681 1.880 1.00 98.25 159 TYR A N 1
ATOM 1282 C CA . TYR A 1 159 ? -11.886 3.442 1.097 1.00 98.25 159 TYR A CA 1
ATOM 1283 C C . TYR A 1 159 ? -12.677 3.550 -0.211 1.00 98.25 159 TYR A C 1
ATOM 1285 O O . TYR A 1 159 ? -13.581 4.382 -0.313 1.00 98.25 159 TYR A O 1
ATOM 1293 N N . ASN A 1 160 ? -12.334 2.722 -1.203 1.00 98.00 160 ASN A N 1
ATOM 1294 C CA . ASN A 1 160 ? -12.948 2.758 -2.538 1.00 98.00 160 ASN A CA 1
ATOM 1295 C C . ASN A 1 160 ? -14.379 2.191 -2.565 1.00 98.00 160 ASN A C 1
ATOM 1297 O O . ASN A 1 160 ? -15.265 2.780 -3.177 1.00 98.00 160 ASN A O 1
ATOM 1301 N N . SER A 1 161 ? -14.637 1.069 -1.886 1.00 97.06 161 SER A N 1
ATOM 1302 C CA . SER A 1 161 ? -15.971 0.453 -1.836 1.00 97.06 161 SER A CA 1
ATOM 1303 C C . SER A 1 161 ? -16.145 -0.469 -0.625 1.00 97.06 161 SER A C 1
ATOM 1305 O O . SER A 1 161 ? -15.182 -1.061 -0.142 1.00 97.06 161 SER A O 1
ATOM 1307 N N . ASP A 1 162 ? -17.383 -0.625 -0.153 1.00 96.81 162 ASP A N 1
ATOM 1308 C CA . ASP A 1 162 ? -17.813 -1.706 0.743 1.00 96.81 162 ASP A CA 1
ATOM 1309 C C . ASP A 1 162 ? -18.614 -2.804 0.008 1.00 96.81 162 ASP A C 1
ATOM 1311 O O . ASP A 1 162 ? -18.953 -3.828 0.602 1.00 96.81 162 ASP A O 1
ATOM 1315 N N . GLU A 1 163 ? -18.853 -2.648 -1.297 1.00 97.56 163 GLU A N 1
ATOM 1316 C CA . GLU A 1 163 ? -19.408 -3.661 -2.199 1.00 97.56 163 GLU A CA 1
ATOM 1317 C C . GLU A 1 163 ? -18.364 -4.042 -3.260 1.00 97.56 163 GLU A C 1
ATOM 1319 O O . GLU A 1 163 ? -18.028 -3.244 -4.136 1.00 97.56 163 GLU A O 1
ATOM 1324 N N . LEU A 1 164 ? -17.835 -5.262 -3.173 1.00 97.31 164 LEU A N 1
ATOM 1325 C CA . LEU A 1 164 ? -16.697 -5.745 -3.964 1.00 97.31 164 LEU A CA 1
ATOM 1326 C C . LEU A 1 164 ? -17.017 -7.100 -4.606 1.00 97.31 164 LEU A C 1
ATOM 1328 O O . LEU A 1 164 ? -18.006 -7.756 -4.274 1.00 97.31 164 LEU A O 1
ATOM 1332 N N . ARG A 1 165 ? -16.167 -7.545 -5.525 1.00 97.81 165 ARG A N 1
ATOM 1333 C CA . ARG A 1 165 ? -16.178 -8.887 -6.116 1.00 97.81 165 ARG A CA 1
ATOM 1334 C C . ARG A 1 165 ? -14.922 -9.653 -5.724 1.00 97.81 165 ARG A C 1
ATOM 1336 O O . ARG A 1 165 ? -13.897 -9.080 -5.358 1.00 97.81 165 ARG A O 1
ATOM 1343 N N . ALA A 1 166 ? -14.994 -10.976 -5.818 1.00 97.31 166 ALA A N 1
ATOM 1344 C CA . ALA A 1 166 ? -13.812 -11.819 -5.696 1.00 97.31 166 ALA A CA 1
ATOM 1345 C C . ALA A 1 166 ? -12.751 -11.402 -6.734 1.00 97.31 166 ALA A C 1
ATOM 1347 O O . ALA A 1 166 ? -13.069 -11.219 -7.909 1.00 97.31 166 ALA A O 1
ATOM 1348 N N . GLY A 1 167 ? -11.498 -11.256 -6.299 1.00 96.31 167 GLY A N 1
ATOM 1349 C CA . GLY A 1 167 ? -10.403 -10.755 -7.134 1.00 96.31 167 GLY A CA 1
ATOM 1350 C C . GLY A 1 167 ? -10.241 -9.231 -7.178 1.00 96.31 167 GLY A C 1
ATOM 1351 O O . GLY A 1 167 ? -9.216 -8.775 -7.682 1.00 96.31 167 GLY A O 1
ATOM 1352 N N . ASP A 1 168 ? -11.189 -8.450 -6.645 1.00 96.88 168 ASP A N 1
ATOM 1353 C CA . ASP A 1 168 ? -11.034 -6.994 -6.549 1.00 96.88 168 ASP A CA 1
ATOM 1354 C C . ASP A 1 168 ? -9.930 -6.612 -5.545 1.00 96.88 168 ASP A C 1
ATOM 1356 O O . ASP A 1 168 ? -9.493 -7.409 -4.705 1.00 96.88 168 ASP A O 1
ATOM 1360 N N . VAL A 1 169 ? -9.497 -5.353 -5.609 1.00 97.81 169 VAL A N 1
ATOM 1361 C CA . VAL A 1 169 ? -8.594 -4.752 -4.626 1.00 97.81 169 VAL A CA 1
ATOM 1362 C C . VAL A 1 169 ? -9.377 -3.759 -3.776 1.00 97.81 169 VAL A C 1
ATOM 1364 O O . VAL A 1 169 ? -9.903 -2.766 -4.275 1.00 97.81 169 VAL A O 1
ATOM 1367 N N . LEU A 1 170 ? -9.430 -4.014 -2.471 1.00 98.31 170 LEU A N 1
ATOM 1368 C CA . LEU A 1 170 ? -9.937 -3.048 -1.506 1.00 98.31 170 LEU A CA 1
ATOM 1369 C C . LEU A 1 170 ? -8.820 -2.048 -1.188 1.00 98.31 170 LEU A C 1
ATOM 1371 O O . LEU A 1 170 ? -7.818 -2.410 -0.563 1.00 98.31 170 LEU A O 1
ATOM 1375 N N . GLN A 1 171 ? -8.995 -0.804 -1.632 1.00 98.50 171 GLN A N 1
ATOM 1376 C CA . GLN A 1 171 ? -8.083 0.300 -1.345 1.00 98.50 171 GLN A CA 1
ATOM 1377 C C . GLN A 1 171 ? -8.539 1.016 -0.080 1.00 98.50 171 GLN A C 1
ATOM 1379 O O . GLN A 1 171 ? -9.696 1.427 0.020 1.00 98.50 171 GLN A O 1
ATOM 1384 N N . ILE A 1 172 ? -7.639 1.146 0.891 1.00 98.31 172 ILE A N 1
ATOM 1385 C CA . ILE A 1 172 ? -7.909 1.782 2.180 1.00 98.31 172 ILE A CA 1
ATOM 1386 C C . ILE A 1 172 ? -6.803 2.788 2.465 1.00 98.31 172 ILE A C 1
ATOM 1388 O O . ILE A 1 172 ? -5.627 2.431 2.493 1.00 98.31 172 ILE A O 1
ATOM 1392 N N . GLN A 1 173 ? -7.187 4.027 2.738 1.00 98.31 173 GLN A N 1
ATOM 1393 C CA . GLN A 1 173 ? -6.303 5.045 3.283 1.00 98.31 173 GLN A CA 1
ATOM 1394 C C . GLN A 1 173 ? -6.564 5.190 4.780 1.00 98.31 173 GLN A C 1
ATOM 1396 O O . GLN A 1 173 ? -7.697 5.425 5.210 1.00 98.31 173 GLN A O 1
ATOM 1401 N N . LEU A 1 174 ? -5.503 5.066 5.570 1.00 98.56 174 LEU A N 1
ATOM 1402 C CA . LEU A 1 174 ? -5.515 5.248 7.013 1.00 98.56 174 LEU A CA 1
ATOM 1403 C C . LEU A 1 174 ? -4.718 6.505 7.357 1.00 98.56 174 LEU A C 1
ATOM 1405 O O . LEU A 1 174 ? -3.582 6.660 6.918 1.00 98.56 174 LEU A O 1
ATOM 1409 N N . ASN A 1 175 ? -5.297 7.387 8.169 1.00 98.56 175 ASN A N 1
ATOM 1410 C CA . ASN A 1 175 ? -4.598 8.570 8.662 1.00 98.56 175 ASN A CA 1
ATOM 1411 C C . ASN A 1 175 ? -4.293 8.390 10.138 1.00 98.56 175 ASN A C 1
ATOM 1413 O O . ASN A 1 175 ? -5.203 8.387 10.973 1.00 98.56 175 ASN A O 1
ATOM 1417 N N . TRP A 1 176 ? -3.012 8.260 10.447 1.00 98.62 176 TRP A N 1
ATOM 1418 C CA . TRP A 1 176 ? -2.521 8.026 11.792 1.00 98.62 176 TRP A CA 1
ATOM 1419 C C . TRP A 1 176 ? -1.887 9.274 12.398 1.00 98.62 176 TRP A C 1
ATOM 1421 O O . TRP A 1 176 ? -1.387 10.139 11.686 1.00 98.62 176 TRP A O 1
ATOM 1431 N N . GLN A 1 177 ? -1.843 9.334 13.723 1.00 98.50 177 GLN A N 1
ATOM 1432 C CA . GLN A 1 177 ? -1.124 10.355 14.479 1.00 98.50 177 GLN A CA 1
ATOM 1433 C C . GLN A 1 177 ? -0.544 9.746 15.756 1.00 98.50 177 GLN A C 1
ATOM 1435 O O . GLN A 1 177 ? -1.064 8.762 16.283 1.00 98.50 177 GLN A O 1
ATOM 1440 N N . THR A 1 178 ? 0.521 10.349 16.279 1.00 98.62 178 THR A N 1
ATOM 1441 C CA . THR A 1 178 ? 1.042 10.060 17.621 1.00 98.62 178 THR A CA 1
ATOM 1442 C C . THR A 1 178 ? 1.105 11.327 18.468 1.00 98.62 178 THR A C 1
ATOM 1444 O O . THR A 1 178 ? 1.347 12.410 17.936 1.00 98.62 178 THR A O 1
ATOM 1447 N N . ASP A 1 179 ? 0.916 11.214 19.783 1.00 98.38 179 ASP A N 1
ATOM 1448 C CA . ASP A 1 179 ? 1.108 12.323 20.733 1.00 98.38 179 ASP A CA 1
ATOM 1449 C C . ASP A 1 179 ? 2.500 12.326 21.397 1.00 98.38 179 ASP A C 1
ATOM 1451 O O . ASP A 1 179 ? 2.856 13.284 22.089 1.00 98.38 179 ASP A O 1
ATOM 1455 N N . ALA A 1 180 ? 3.312 11.296 21.144 1.00 98.19 180 ALA A N 1
ATOM 1456 C CA . ALA A 1 180 ? 4.665 11.149 21.669 1.00 98.19 180 ALA A CA 1
ATOM 1457 C C . ALA A 1 180 ? 5.627 10.533 20.641 1.00 98.19 180 ALA A C 1
ATOM 1459 O O . ALA A 1 180 ? 5.218 9.971 19.625 1.00 98.19 180 ALA A O 1
ATOM 1460 N N . VAL A 1 181 ? 6.928 10.633 20.921 1.00 97.81 181 VAL A N 1
ATOM 1461 C CA . VAL A 1 181 ? 7.958 9.916 20.156 1.00 97.81 181 VAL A CA 1
ATOM 1462 C C . VAL A 1 181 ? 7.813 8.418 20.417 1.00 97.81 181 VAL A C 1
ATOM 1464 O O . VAL A 1 181 ? 7.716 7.995 21.567 1.00 97.81 181 VAL A O 1
ATOM 1467 N N . LEU A 1 182 ? 7.815 7.624 19.348 1.00 97.69 182 LEU A N 1
ATOM 1468 C CA . LEU A 1 182 ? 7.684 6.172 19.409 1.00 97.69 182 LEU A CA 1
ATOM 1469 C C . LEU A 1 182 ? 9.068 5.523 19.302 1.00 97.69 182 LEU A C 1
ATOM 1471 O O . LEU A 1 182 ? 9.825 5.820 18.385 1.00 97.69 182 LEU A O 1
ATOM 1475 N N . GLU A 1 183 ? 9.410 4.621 20.221 1.00 96.25 183 GLU A N 1
ATOM 1476 C CA . GLU A 1 183 ? 10.683 3.880 20.156 1.00 96.25 183 GLU A CA 1
ATOM 1477 C C . GLU A 1 183 ? 10.549 2.561 19.383 1.00 96.25 183 GLU A C 1
ATOM 1479 O O . GLU A 1 183 ? 11.485 2.112 18.720 1.00 96.25 183 GLU A O 1
ATOM 1484 N N . ALA A 1 184 ? 9.372 1.939 19.460 1.00 96.56 184 ALA A N 1
ATOM 1485 C CA . ALA A 1 184 ? 9.084 0.671 18.808 1.00 96.56 184 ALA A CA 1
ATOM 1486 C C . ALA A 1 184 ? 8.679 0.863 17.340 1.00 96.56 184 ALA A C 1
ATOM 1488 O O . ALA A 1 184 ? 8.027 1.845 16.968 1.00 96.56 184 ALA A O 1
ATOM 1489 N N . ARG A 1 185 ? 9.046 -0.122 16.513 1.00 97.06 185 ARG A N 1
ATOM 1490 C CA . ARG A 1 185 ? 8.563 -0.264 15.135 1.00 97.06 185 ARG A CA 1
ATOM 1491 C C . ARG A 1 185 ? 7.299 -1.102 15.143 1.00 97.06 185 ARG A C 1
ATOM 1493 O O . ARG A 1 185 ? 7.339 -2.243 15.595 1.00 97.06 185 ARG A O 1
ATOM 1500 N N . TYR A 1 186 ? 6.212 -0.556 14.620 1.00 98.19 186 TYR A N 1
ATOM 1501 C CA . TYR A 1 186 ? 4.952 -1.272 14.492 1.00 98.19 186 TYR A CA 1
ATOM 1502 C C . TYR A 1 186 ? 4.630 -1.565 13.033 1.00 98.19 186 TYR A C 1
ATOM 1504 O O . TYR A 1 186 ? 4.909 -0.758 12.147 1.00 98.19 186 TYR A O 1
ATOM 1512 N N . LYS A 1 187 ? 3.994 -2.713 12.807 1.00 98.06 187 LYS A N 1
ATOM 1513 C CA . LYS A 1 187 ? 3.286 -3.005 11.562 1.00 98.06 187 LYS A CA 1
ATOM 1514 C C . LYS A 1 187 ? 1.798 -2.807 11.763 1.00 98.06 187 LYS A C 1
ATOM 1516 O O . LYS A 1 187 ? 1.263 -3.217 12.792 1.00 98.06 187 LYS A O 1
ATOM 1521 N N . VAL A 1 188 ? 1.157 -2.221 10.762 1.00 98.44 188 VAL A N 1
ATOM 1522 C CA . VAL A 1 188 ? -0.293 -2.213 10.609 1.00 98.44 188 VAL A CA 1
ATOM 1523 C C . VAL A 1 188 ? -0.687 -3.515 9.927 1.00 98.44 188 VAL A C 1
ATOM 1525 O O . VAL A 1 188 ? -0.072 -3.905 8.933 1.00 98.44 188 VAL A O 1
ATOM 1528 N N . PHE A 1 189 ? -1.704 -4.180 10.463 1.00 98.25 189 PHE A N 1
ATOM 1529 C CA . PHE A 1 189 ? -2.359 -5.291 9.789 1.00 98.25 189 PHE A CA 1
ATOM 1530 C C . PHE A 1 189 ? -3.775 -4.904 9.390 1.00 98.25 189 PHE A C 1
ATOM 1532 O O . PHE A 1 189 ? -4.484 -4.219 10.130 1.00 98.25 189 PHE A O 1
ATOM 1539 N N . LEU A 1 190 ? -4.189 -5.413 8.240 1.00 98.50 190 LEU A N 1
ATOM 1540 C CA . LEU A 1 190 ? -5.561 -5.468 7.778 1.00 98.50 190 LEU A CA 1
ATOM 1541 C C . LEU A 1 190 ? -5.937 -6.935 7.640 1.00 98.50 190 LEU A C 1
ATOM 1543 O O . LEU A 1 190 ? -5.340 -7.652 6.842 1.00 98.50 190 LEU A O 1
ATOM 1547 N N . HIS A 1 191 ? -6.918 -7.388 8.410 1.00 98.50 191 HIS A N 1
ATOM 1548 C CA . HIS A 1 191 ? -7.410 -8.761 8.376 1.00 98.50 191 HIS A CA 1
ATOM 1549 C C . HIS A 1 191 ? -8.853 -8.776 7.903 1.00 98.50 191 HIS A C 1
ATOM 1551 O O . HIS A 1 191 ? -9.734 -8.248 8.578 1.00 98.50 191 HIS A O 1
ATOM 1557 N N . LEU A 1 192 ? -9.106 -9.425 6.773 1.00 98.62 192 LEU A N 1
ATOM 1558 C CA . LEU A 1 192 ? -10.459 -9.720 6.338 1.00 98.62 192 LEU A CA 1
ATOM 1559 C C . LEU A 1 192 ? -10.870 -11.077 6.895 1.00 98.62 192 LEU A C 1
ATOM 1561 O O . LEU A 1 192 ? -10.224 -12.088 6.608 1.00 98.62 192 LEU A O 1
ATOM 1565 N N . VAL A 1 193 ? -11.944 -11.104 7.679 1.00 98.56 193 VAL A N 1
ATOM 1566 C CA . VAL A 1 193 ? -12.477 -12.325 8.286 1.00 98.56 193 VAL A CA 1
ATOM 1567 C C . VAL A 1 193 ? -13.899 -12.608 7.818 1.00 98.56 193 VAL A C 1
ATOM 1569 O O . VAL A 1 193 ? -14.673 -11.691 7.548 1.00 98.56 193 VAL A O 1
ATOM 1572 N N . ASN A 1 194 ? -14.254 -13.886 7.706 1.00 97.50 194 ASN A N 1
ATOM 1573 C CA . ASN A 1 194 ? -15.622 -14.303 7.397 1.00 97.50 194 ASN A CA 1
ATOM 1574 C C . ASN A 1 194 ? -16.521 -14.303 8.652 1.00 97.50 194 ASN A C 1
ATOM 1576 O O . ASN A 1 194 ? -16.069 -14.031 9.764 1.00 97.50 194 ASN A O 1
ATOM 1580 N N . SER A 1 195 ? -17.798 -14.667 8.486 1.00 94.69 195 SER A N 1
ATOM 1581 C CA . SER A 1 195 ? -18.770 -14.751 9.594 1.00 94.69 195 SER A CA 1
ATOM 1582 C C . SER A 1 195 ? -18.410 -15.740 10.719 1.00 94.69 195 SER A C 1
ATOM 1584 O O . SER A 1 195 ? -18.943 -15.630 11.821 1.00 94.69 195 SER A O 1
ATOM 1586 N N . GLU A 1 196 ? -17.495 -16.683 10.473 1.00 95.94 196 GLU A N 1
ATOM 1587 C CA . GLU A 1 196 ? -16.968 -17.621 11.475 1.00 95.94 196 GLU A CA 1
ATOM 1588 C C . GLU A 1 196 ? -15.708 -17.080 12.179 1.00 95.94 196 GLU A C 1
ATOM 1590 O O . GLU A 1 196 ? -15.129 -17.762 13.025 1.00 95.94 196 GLU A O 1
ATOM 1595 N N . GLY A 1 197 ? -15.259 -15.869 11.831 1.00 95.25 197 GLY A N 1
ATOM 1596 C CA . GLY A 1 197 ? -14.023 -15.265 12.329 1.00 95.25 197 GLY A CA 1
ATOM 1597 C C . GLY A 1 197 ? -12.752 -15.839 11.694 1.00 95.25 197 GLY A C 1
ATOM 1598 O O . GLY A 1 197 ? -11.657 -15.615 12.209 1.00 95.25 197 GLY A O 1
ATOM 1599 N N . GLN A 1 198 ? -12.866 -16.589 10.594 1.00 97.19 198 GLN A N 1
ATOM 1600 C CA . GLN A 1 198 ? -11.709 -17.134 9.884 1.00 97.19 198 GLN A CA 1
ATOM 1601 C C . GLN A 1 198 ? -11.106 -16.074 8.969 1.00 97.19 198 GLN A C 1
ATOM 1603 O O . GLN A 1 198 ? -11.822 -15.439 8.195 1.00 97.19 198 GLN A O 1
ATOM 1608 N N . LEU A 1 199 ? -9.784 -15.930 9.028 1.00 97.88 199 LEU A N 1
ATOM 1609 C CA . LEU A 1 199 ? -9.017 -15.063 8.143 1.00 97.88 199 LEU A CA 1
ATOM 1610 C C . LEU A 1 199 ? -9.074 -15.576 6.699 1.00 97.88 199 LEU A C 1
ATOM 1612 O O . LEU A 1 199 ? -8.725 -16.729 6.444 1.00 97.88 199 LEU A O 1
ATOM 1616 N N . VAL A 1 200 ? -9.479 -14.714 5.767 1.00 97.94 200 VAL A N 1
ATOM 1617 C CA . VAL A 1 200 ? -9.576 -15.035 4.331 1.00 97.94 200 VAL A CA 1
ATOM 1618 C C . VAL A 1 200 ? -8.616 -14.222 3.468 1.00 97.94 200 VAL A C 1
ATOM 1620 O O . VAL A 1 200 ? -8.169 -14.705 2.433 1.00 97.94 200 VAL A O 1
ATOM 1623 N N . ALA A 1 201 ? -8.262 -13.015 3.903 1.00 97.88 201 ALA A N 1
ATOM 1624 C CA . ALA A 1 201 ? -7.252 -12.177 3.272 1.00 97.88 201 ALA A CA 1
ATOM 1625 C C . ALA A 1 201 ? -6.558 -11.338 4.343 1.00 97.88 201 ALA A C 1
ATOM 1627 O O . ALA A 1 201 ? -7.159 -11.012 5.370 1.00 97.88 201 ALA A O 1
ATOM 1628 N N . GLN A 1 202 ? -5.298 -10.986 4.106 1.00 97.81 202 GLN A N 1
ATOM 1629 C CA . GLN A 1 202 ? -4.561 -10.107 5.003 1.00 97.81 202 GLN A CA 1
ATOM 1630 C C . GLN A 1 202 ? -3.560 -9.237 4.260 1.00 97.81 202 GLN A C 1
ATOM 1632 O O . GLN A 1 202 ? -3.053 -9.621 3.204 1.00 97.81 202 GLN A O 1
ATOM 1637 N N . ARG A 1 203 ? -3.241 -8.100 4.868 1.00 96.69 203 ARG A N 1
ATOM 1638 C CA . ARG A 1 203 ? -2.127 -7.248 4.481 1.00 96.69 203 ARG A CA 1
ATOM 1639 C C . ARG A 1 203 ? -1.437 -6.719 5.730 1.00 96.69 203 ARG A C 1
ATOM 1641 O O . ARG A 1 203 ? -2.070 -6.057 6.541 1.00 96.69 203 ARG A O 1
ATOM 1648 N N . ASP A 1 204 ? -0.128 -6.939 5.793 1.00 96.44 204 ASP A N 1
ATOM 1649 C CA . ASP A 1 204 ? 0.731 -6.469 6.873 1.00 96.44 204 ASP A CA 1
ATOM 1650 C C . ASP A 1 204 ? 1.852 -5.610 6.295 1.00 96.44 204 ASP A C 1
ATOM 1652 O O . ASP A 1 204 ? 2.665 -6.095 5.501 1.00 96.44 204 ASP A O 1
ATOM 1656 N N . SER A 1 205 ? 1.957 -4.360 6.732 1.00 95.62 205 SER A N 1
ATOM 1657 C CA . SER A 1 205 ? 3.072 -3.492 6.353 1.00 95.62 205 SER A CA 1
ATOM 1658 C C . SER A 1 205 ? 3.430 -2.523 7.465 1.00 95.62 205 SER A C 1
ATOM 1660 O O . SER A 1 205 ? 2.638 -2.238 8.361 1.00 95.62 205 SER A O 1
ATOM 1662 N N . GLU A 1 206 ? 4.656 -2.013 7.422 1.00 96.50 206 GLU A N 1
ATOM 1663 C CA . GLU A 1 206 ? 4.940 -0.788 8.164 1.00 96.50 206 GLU A CA 1
ATOM 1664 C C . GLU A 1 206 ? 4.171 0.383 7.521 1.00 96.50 206 GLU A C 1
ATOM 1666 O O . GLU A 1 206 ? 3.870 0.312 6.322 1.00 96.50 206 GLU A O 1
ATOM 1671 N N . PRO A 1 207 ? 3.818 1.426 8.294 1.00 96.94 207 PRO A N 1
ATOM 1672 C CA . PRO A 1 207 ? 3.012 2.528 7.781 1.00 96.94 207 PRO A CA 1
ATOM 1673 C C . PRO A 1 207 ? 3.683 3.299 6.640 1.00 96.94 207 PRO A C 1
ATOM 1675 O O . PRO A 1 207 ? 4.913 3.334 6.526 1.00 96.94 207 PRO A O 1
ATOM 1678 N N . GLY A 1 208 ? 2.859 3.939 5.808 1.00 93.12 208 GLY A N 1
ATOM 1679 C CA . GLY A 1 208 ? 3.300 4.744 4.669 1.00 93.12 208 GLY A CA 1
ATOM 1680 C C . GLY A 1 208 ? 4.036 3.894 3.642 1.00 93.12 208 GLY A C 1
ATOM 1681 O O . GLY A 1 208 ? 5.133 4.243 3.230 1.00 93.12 208 GLY A O 1
ATOM 1682 N N . GLY A 1 209 ? 3.527 2.696 3.336 1.00 86.62 209 GLY A N 1
ATOM 1683 C CA . GLY A 1 209 ? 4.202 1.775 2.412 1.00 86.62 209 GLY A CA 1
ATOM 1684 C C . GLY A 1 209 ? 5.608 1.344 2.858 1.00 86.62 209 GLY A C 1
ATOM 1685 O O . GLY A 1 209 ? 6.395 0.882 2.041 1.00 86.62 209 GLY A O 1
ATOM 1686 N N . GLY A 1 210 ? 5.943 1.495 4.145 1.00 87.88 210 GLY A N 1
ATOM 1687 C CA . GLY A 1 210 ? 7.275 1.230 4.692 1.00 87.88 210 GLY A CA 1
ATOM 1688 C C . GLY A 1 210 ? 8.217 2.437 4.749 1.00 87.88 210 GLY A C 1
ATOM 1689 O O . GLY A 1 210 ? 9.278 2.321 5.364 1.00 87.88 210 GLY A O 1
ATOM 1690 N N . SER A 1 211 ? 7.846 3.598 4.195 1.00 90.56 211 SER A N 1
ATOM 1691 C CA . SER A 1 211 ? 8.653 4.827 4.296 1.00 90.56 211 SER A CA 1
ATOM 1692 C C . SER A 1 211 ? 8.417 5.590 5.605 1.00 90.56 211 SER A C 1
ATOM 1694 O O . SER A 1 211 ? 9.316 6.269 6.107 1.00 90.56 211 SER A O 1
ATOM 1696 N N . ALA A 1 212 ? 7.240 5.428 6.217 1.00 94.62 212 ALA A N 1
ATOM 1697 C CA . ALA A 1 212 ? 6.848 6.094 7.455 1.00 94.62 212 ALA A CA 1
ATOM 1698 C C . ALA A 1 212 ? 6.876 5.127 8.650 1.00 94.62 212 ALA A C 1
ATOM 1700 O O . ALA A 1 212 ? 5.877 4.946 9.349 1.00 94.62 212 ALA A O 1
ATOM 1701 N N . ILE A 1 213 ? 8.025 4.494 8.908 1.00 96.56 213 ILE A N 1
ATOM 1702 C CA . ILE A 1 213 ? 8.186 3.616 10.078 1.00 96.56 213 ILE A CA 1
ATOM 1703 C C . ILE A 1 213 ? 7.867 4.375 11.375 1.00 96.56 213 ILE A C 1
ATOM 1705 O O . ILE A 1 213 ? 8.238 5.534 11.537 1.00 96.56 213 ILE A O 1
ATOM 1709 N N . THR A 1 214 ? 7.205 3.735 12.338 1.00 97.62 214 THR A N 1
ATOM 1710 C CA . THR A 1 214 ? 6.660 4.457 13.503 1.00 97.62 214 THR A CA 1
ATOM 1711 C C . THR A 1 214 ? 7.666 5.302 14.304 1.00 97.62 214 THR A C 1
ATOM 1713 O O . THR A 1 214 ? 7.269 6.373 14.760 1.00 97.62 214 THR A O 1
ATOM 1716 N N . PRO A 1 215 ? 8.965 4.949 14.438 1.00 97.69 215 PRO A N 1
ATOM 1717 C CA . PRO A 1 215 ? 9.930 5.824 15.110 1.00 97.69 215 PRO A CA 1
ATOM 1718 C C . PRO A 1 215 ? 10.266 7.136 14.390 1.00 97.69 215 PRO A C 1
ATOM 1720 O O . PRO A 1 215 ? 10.860 8.020 15.005 1.00 97.69 215 PRO A O 1
ATOM 1723 N N . THR A 1 216 ? 9.939 7.286 13.101 1.00 97.12 216 THR A N 1
ATOM 1724 C CA . THR A 1 216 ? 10.173 8.542 12.362 1.00 97.12 216 THR A CA 1
ATOM 1725 C C . THR A 1 216 ? 9.015 9.529 12.496 1.00 97.12 216 THR A C 1
ATOM 1727 O O . THR A 1 216 ? 9.168 10.700 12.135 1.00 97.12 216 THR A O 1
ATOM 1730 N N . TRP A 1 217 ? 7.878 9.093 13.048 1.00 98.00 217 TRP A N 1
ATOM 1731 C CA . TRP A 1 217 ? 6.695 9.927 13.216 1.00 98.00 217 TRP A CA 1
ATOM 1732 C C . TRP A 1 217 ? 6.979 11.104 14.147 1.00 98.00 217 TRP A C 1
ATOM 1734 O O . TRP A 1 217 ? 7.549 10.946 15.229 1.00 98.00 217 TRP A O 1
ATOM 1744 N N . GLN A 1 218 ? 6.535 12.292 13.741 1.00 98.06 218 GLN A N 1
ATOM 1745 C CA . GLN A 1 218 ? 6.568 13.467 14.603 1.00 98.06 218 GLN A CA 1
ATOM 1746 C C . GLN A 1 218 ? 5.254 13.579 15.387 1.00 98.06 218 GLN A C 1
ATOM 1748 O O . GLN A 1 218 ? 4.182 13.371 14.811 1.00 98.06 218 GLN A O 1
ATOM 1753 N N . PRO A 1 219 ? 5.295 13.946 16.682 1.00 98.19 219 PRO A N 1
ATOM 1754 C CA . PRO A 1 219 ? 4.082 14.194 17.447 1.00 98.19 219 PRO A CA 1
ATOM 1755 C C . PRO A 1 219 ? 3.162 15.203 16.751 1.00 98.19 219 PRO A C 1
ATOM 1757 O O . PRO A 1 219 ? 3.611 16.258 16.304 1.00 98.19 219 PRO A O 1
ATOM 1760 N N . GLN A 1 220 ? 1.870 14.885 16.692 1.00 97.25 220 GLN A N 1
ATOM 1761 C CA . GLN A 1 220 ? 0.813 15.657 16.031 1.00 97.25 220 GLN A CA 1
ATOM 1762 C C . GLN A 1 220 ? 0.917 15.805 14.508 1.00 97.25 220 GLN A C 1
ATOM 1764 O O . GLN A 1 220 ? 0.090 16.493 13.907 1.00 97.25 220 GLN A O 1
ATOM 1769 N N . GLN A 1 221 ? 1.873 15.142 13.859 1.00 96.75 221 GLN A N 1
ATOM 1770 C CA . GLN A 1 221 ? 1.878 15.010 12.408 1.00 96.75 221 GLN A CA 1
ATOM 1771 C C . GLN A 1 221 ? 0.935 13.878 11.994 1.00 96.75 221 GLN A C 1
ATOM 1773 O O . GLN A 1 221 ? 0.983 12.785 12.558 1.00 96.75 221 GLN A O 1
ATOM 1778 N N . THR A 1 222 ? 0.093 14.140 10.995 1.00 97.19 222 THR A N 1
ATOM 1779 C CA . THR A 1 222 ? -0.698 13.092 10.348 1.00 97.19 222 THR A CA 1
ATOM 1780 C C . THR A 1 222 ? 0.188 12.302 9.385 1.00 97.19 222 THR A C 1
ATOM 1782 O O . THR A 1 222 ? 0.878 12.885 8.548 1.00 97.19 222 THR A O 1
ATOM 1785 N N . VAL A 1 223 ? 0.145 10.979 9.500 1.00 97.69 223 VAL A N 1
ATOM 1786 C CA . VAL A 1 223 ? 0.796 10.018 8.609 1.00 97.69 223 VAL A CA 1
ATOM 1787 C C . VAL A 1 223 ? -0.276 9.368 7.747 1.00 97.69 223 VAL A C 1
ATOM 1789 O O . VAL A 1 223 ? -1.185 8.728 8.274 1.00 97.69 223 VAL A O 1
ATOM 1792 N N . VAL A 1 224 ? -0.171 9.561 6.433 1.00 97.12 224 VAL A N 1
ATOM 1793 C CA . VAL A 1 224 ? -1.039 8.918 5.441 1.00 97.12 224 VAL A CA 1
ATOM 1794 C C . VAL A 1 224 ? -0.471 7.539 5.126 1.00 97.12 224 VAL A C 1
ATOM 1796 O O . VAL A 1 224 ? 0.720 7.395 4.860 1.00 97.12 224 VAL A O 1
ATOM 1799 N N . ASP A 1 225 ? -1.319 6.522 5.196 1.00 98.00 225 ASP A N 1
ATOM 1800 C CA . ASP A 1 225 ? -0.931 5.124 5.073 1.00 98.00 225 ASP A CA 1
ATOM 1801 C C . ASP A 1 225 ? -1.898 4.390 4.134 1.00 98.00 225 ASP A C 1
ATOM 1803 O O . ASP A 1 225 ? -3.019 4.036 4.511 1.00 98.00 225 ASP A O 1
ATOM 1807 N N . ASN A 1 226 ? -1.464 4.216 2.884 1.00 97.94 226 ASN A N 1
ATOM 1808 C CA . ASN A 1 226 ? -2.240 3.612 1.805 1.00 97.94 226 ASN A CA 1
ATOM 1809 C C . ASN A 1 226 ? -2.045 2.085 1.774 1.00 97.94 226 ASN A C 1
ATOM 1811 O O . ASN A 1 226 ? -0.924 1.570 1.718 1.00 97.94 226 ASN A O 1
ATOM 1815 N N . HIS A 1 227 ? -3.150 1.339 1.749 1.00 98.25 227 HIS A N 1
ATOM 1816 C CA . HIS A 1 227 ? -3.168 -0.124 1.725 1.00 98.25 227 HIS A CA 1
ATOM 1817 C C . HIS A 1 227 ? -4.025 -0.676 0.591 1.00 98.25 227 HIS A C 1
ATOM 1819 O O . HIS A 1 227 ? -5.190 -0.314 0.464 1.00 98.25 227 HIS A O 1
ATOM 1825 N N . ALA A 1 228 ? -3.469 -1.608 -0.186 1.00 98.00 228 ALA A N 1
ATOM 1826 C CA . ALA A 1 228 ? -4.227 -2.440 -1.118 1.00 98.00 228 ALA A CA 1
ATOM 1827 C C . ALA A 1 228 ? -4.381 -3.852 -0.547 1.00 98.00 228 ALA A C 1
ATOM 1829 O O . ALA A 1 228 ? -3.407 -4.596 -0.428 1.00 98.00 228 ALA A O 1
ATOM 1830 N N . LEU A 1 229 ? -5.610 -4.239 -0.211 1.00 98.06 229 LEU A N 1
ATOM 1831 C CA . LEU A 1 229 ? -5.937 -5.602 0.189 1.00 98.06 229 LEU A CA 1
ATOM 1832 C C . LEU A 1 229 ? -6.537 -6.356 -1.002 1.00 98.06 229 LEU A C 1
ATOM 1834 O O . LEU A 1 229 ? -7.670 -6.098 -1.403 1.00 98.06 229 LEU A O 1
ATOM 1838 N N . VAL A 1 230 ? -5.775 -7.297 -1.561 1.00 97.62 230 VAL A N 1
ATOM 1839 C CA . VAL A 1 230 ? -6.235 -8.143 -2.672 1.00 97.62 230 VAL A CA 1
ATOM 1840 C C . VAL A 1 230 ? -7.196 -9.203 -2.153 1.00 97.62 230 VAL A C 1
ATOM 1842 O O . VAL A 1 230 ? -6.849 -9.983 -1.262 1.00 97.62 230 VAL A O 1
ATOM 1845 N N . LEU A 1 231 ? -8.391 -9.260 -2.734 1.00 97.88 231 LEU A N 1
ATOM 1846 C CA . LEU A 1 231 ? -9.374 -10.280 -2.406 1.00 97.88 231 LEU A CA 1
ATOM 1847 C C . LEU A 1 231 ? -9.091 -11.576 -3.183 1.00 97.88 231 LEU A C 1
ATOM 1849 O O . LEU A 1 231 ? -8.812 -11.519 -4.383 1.00 97.88 231 LEU A O 1
ATOM 1853 N N . PRO A 1 232 ? -9.192 -12.761 -2.550 1.00 97.62 232 PRO A N 1
ATOM 1854 C CA . PRO A 1 232 ? -9.090 -14.029 -3.261 1.00 97.62 232 PRO A CA 1
ATOM 1855 C C . PRO A 1 232 ? -10.097 -14.118 -4.414 1.00 97.62 232 PRO A C 1
ATOM 1857 O O . PRO A 1 232 ? -11.250 -13.709 -4.281 1.00 97.62 232 PRO A O 1
ATOM 1860 N N . VAL A 1 233 ? -9.669 -14.674 -5.549 1.00 97.06 233 VAL A N 1
ATOM 1861 C CA . VAL A 1 233 ? -10.508 -14.829 -6.756 1.00 97.06 233 VAL A CA 1
ATOM 1862 C C . VAL A 1 233 ? -11.623 -15.866 -6.590 1.00 97.06 233 VAL A C 1
ATOM 1864 O O . VAL A 1 233 ? -12.560 -15.906 -7.381 1.00 97.06 233 VAL A O 1
ATOM 1867 N N . ASP A 1 234 ? -11.524 -16.712 -5.568 1.00 95.94 234 ASP A N 1
ATOM 1868 C CA . ASP A 1 234 ? -12.471 -17.765 -5.211 1.00 95.94 234 ASP A CA 1
ATOM 1869 C C . ASP A 1 234 ? -13.293 -17.427 -3.957 1.00 95.94 234 ASP A C 1
ATOM 1871 O O . ASP A 1 234 ? -13.959 -18.303 -3.398 1.00 95.94 234 ASP A O 1
ATOM 1875 N N . LEU A 1 235 ? -13.265 -16.163 -3.515 1.00 96.25 235 LEU A N 1
ATOM 1876 C CA . LEU A 1 235 ? -13.980 -15.712 -2.328 1.00 96.25 235 LEU A CA 1
ATOM 1877 C C . LEU A 1 235 ? -15.506 -15.851 -2.525 1.00 96.25 235 LEU A C 1
ATOM 1879 O O . LEU A 1 235 ? -16.055 -15.259 -3.456 1.00 96.25 235 LEU A O 1
ATOM 1883 N N . PRO A 1 236 ? -16.219 -16.618 -1.675 1.00 96.94 236 PRO A N 1
ATOM 1884 C CA . PRO A 1 236 ? -17.668 -16.747 -1.789 1.00 96.94 236 PRO A CA 1
ATOM 1885 C C . PRO A 1 236 ? -18.406 -15.416 -1.597 1.00 96.94 236 PRO A C 1
ATOM 1887 O O . PRO A 1 236 ? -17.990 -14.566 -0.814 1.00 96.94 236 PRO A O 1
ATOM 1890 N N . ALA A 1 237 ? -19.562 -15.273 -2.248 1.00 97.31 237 ALA A N 1
ATOM 1891 C CA . ALA A 1 237 ? -20.464 -14.159 -1.981 1.00 97.31 237 ALA A CA 1
ATOM 1892 C C . ALA A 1 237 ? -20.940 -14.184 -0.517 1.00 97.31 237 ALA A C 1
ATOM 1894 O O . ALA A 1 237 ? -21.299 -15.240 0.017 1.00 97.31 237 ALA A O 1
ATOM 1895 N N . GLY A 1 238 ? -20.964 -13.022 0.131 1.00 97.00 238 GLY A N 1
ATOM 1896 C CA . GLY A 1 238 ? -21.284 -12.923 1.552 1.00 97.00 238 GLY A CA 1
ATOM 1897 C C . GLY A 1 238 ? -20.767 -11.652 2.210 1.00 97.00 238 GLY A C 1
ATOM 1898 O O . GLY A 1 238 ? -20.237 -10.762 1.549 1.00 97.00 238 GLY A O 1
ATOM 1899 N N . GLU A 1 239 ? -20.947 -11.569 3.526 1.00 98.00 239 GLU A N 1
ATOM 1900 C CA . GLU A 1 239 ? -20.441 -10.464 4.340 1.00 98.00 239 GLU A CA 1
ATOM 1901 C C . GLU A 1 239 ? -19.146 -10.863 5.045 1.00 98.00 239 GLU A C 1
ATOM 1903 O O . GLU A 1 239 ? -19.024 -11.964 5.594 1.00 98.00 239 GLU A O 1
ATOM 1908 N N . TYR A 1 240 ? -18.192 -9.939 5.034 1.00 98.50 240 TYR A N 1
ATOM 1909 C CA . TYR A 1 240 ? -16.877 -10.091 5.635 1.00 98.50 240 TYR A CA 1
ATOM 1910 C C . TYR A 1 240 ? -16.556 -8.868 6.479 1.00 98.50 240 TYR A C 1
ATOM 1912 O O . TYR A 1 240 ? -16.958 -7.749 6.165 1.00 98.50 240 TYR A O 1
ATOM 1920 N N . THR A 1 241 ? -15.813 -9.074 7.555 1.00 98.62 241 THR A N 1
ATOM 1921 C CA . THR A 1 241 ? -15.420 -8.006 8.468 1.00 98.62 241 THR A CA 1
ATOM 1922 C C . THR A 1 241 ? -13.954 -7.680 8.263 1.00 98.62 241 THR A C 1
ATOM 1924 O O . THR A 1 241 ? -13.104 -8.566 8.334 1.00 98.62 241 THR A O 1
ATOM 1927 N N . LEU A 1 242 ? -13.655 -6.406 8.027 1.00 98.62 242 LEU A N 1
ATOM 1928 C CA . LEU A 1 242 ? -12.291 -5.910 7.984 1.00 98.62 242 LEU A CA 1
ATOM 1929 C C . LEU A 1 242 ? -11.874 -5.438 9.377 1.00 98.62 242 LEU A C 1
ATOM 1931 O O . LEU A 1 242 ? -12.520 -4.574 9.973 1.00 98.62 242 LEU A O 1
ATOM 1935 N N . LEU A 1 243 ? -10.777 -5.990 9.877 1.00 98.62 243 LEU A N 1
ATOM 1936 C CA . LEU A 1 243 ? -10.150 -5.614 11.135 1.00 98.62 243 LEU A CA 1
ATOM 1937 C C . LEU A 1 243 ? -8.833 -4.890 10.857 1.00 98.62 243 LEU A C 1
ATOM 1939 O O . LEU A 1 243 ? -8.075 -5.320 9.990 1.00 98.62 243 LEU A O 1
ATOM 1943 N N . VAL A 1 244 ? -8.540 -3.845 11.627 1.00 98.69 244 VAL A N 1
ATOM 1944 C CA . VAL A 1 244 ? -7.255 -3.138 11.607 1.00 98.69 244 VAL A CA 1
ATOM 1945 C C . VAL A 1 244 ? -6.614 -3.152 12.988 1.00 98.69 244 VAL A C 1
ATOM 1947 O O . VAL A 1 244 ? -7.301 -3.024 14.002 1.00 98.69 244 VAL A O 1
ATOM 1950 N N . GLY A 1 245 ? -5.295 -3.272 13.048 1.00 98.38 245 GLY A N 1
ATOM 1951 C CA . GLY A 1 245 ? -4.560 -3.086 14.293 1.00 98.38 245 GLY A CA 1
ATOM 1952 C C . GLY A 1 245 ? -3.064 -2.954 14.078 1.00 98.38 245 GLY A C 1
ATOM 1953 O O . GLY A 1 245 ? -2.591 -2.927 12.943 1.00 98.38 245 GLY A O 1
ATOM 1954 N N . LEU A 1 246 ? -2.325 -2.860 15.185 1.00 98.62 246 LEU A N 1
ATOM 1955 C CA . LEU A 1 246 ? -0.870 -2.746 15.173 1.00 98.62 246 LEU A CA 1
ATOM 1956 C C . LEU A 1 246 ? -0.220 -3.825 16.033 1.00 98.62 246 LEU A C 1
ATOM 1958 O O . LEU A 1 246 ? -0.726 -4.154 17.107 1.00 98.62 246 LEU A O 1
ATOM 1962 N N . TYR A 1 247 ? 0.934 -4.325 15.599 1.00 98.25 247 TYR A N 1
ATOM 1963 C CA . TYR A 1 247 ? 1.799 -5.178 16.416 1.00 98.25 247 TYR A CA 1
ATOM 1964 C C . TYR A 1 247 ? 3.255 -4.744 16.350 1.00 98.25 247 TYR A C 1
ATOM 1966 O O . TYR A 1 247 ? 3.706 -4.163 15.361 1.00 98.25 247 TYR A O 1
ATOM 1974 N N . ASP A 1 248 ? 3.991 -5.032 17.420 1.00 96.75 248 ASP A N 1
ATOM 1975 C CA . ASP A 1 248 ? 5.426 -4.776 17.501 1.00 96.75 248 ASP A CA 1
ATOM 1976 C C . ASP A 1 248 ? 6.179 -5.662 16.496 1.00 96.75 248 ASP A C 1
ATOM 1978 O O . ASP A 1 248 ? 6.101 -6.892 16.542 1.00 96.75 248 ASP A O 1
ATOM 1982 N N . LEU A 1 249 ? 6.943 -5.048 15.592 1.00 95.31 249 LEU A N 1
ATOM 1983 C CA . LEU A 1 249 ? 7.726 -5.745 14.571 1.00 95.31 249 LEU A CA 1
ATOM 1984 C C . LEU A 1 249 ? 8.712 -6.760 15.177 1.00 95.31 249 LEU A C 1
ATOM 1986 O O . LEU A 1 249 ? 8.979 -7.798 14.572 1.00 95.31 249 LEU A O 1
ATOM 1990 N N . SER A 1 250 ? 9.254 -6.471 16.362 1.00 95.94 250 SER A N 1
ATOM 1991 C CA . SER A 1 250 ? 10.181 -7.347 17.086 1.00 95.94 250 SER A CA 1
ATOM 1992 C C . SER A 1 250 ? 9.480 -8.501 17.811 1.00 95.94 250 SER A C 1
ATOM 1994 O O . SER A 1 250 ? 10.112 -9.519 18.102 1.00 95.94 250 SER A O 1
ATOM 1996 N N . ASN A 1 251 ? 8.176 -8.373 18.069 1.00 94.12 251 ASN A N 1
ATOM 1997 C CA . ASN A 1 251 ? 7.351 -9.402 18.686 1.00 94.12 251 ASN A CA 1
ATOM 1998 C C . ASN A 1 251 ? 5.924 -9.390 18.104 1.00 94.12 251 ASN A C 1
ATOM 2000 O O . ASN A 1 251 ? 5.027 -8.792 18.698 1.00 94.12 251 ASN A O 1
ATOM 2004 N N . PRO A 1 252 ? 5.670 -10.119 17.001 1.00 90.69 252 PRO A N 1
ATOM 2005 C CA . PRO A 1 252 ? 4.369 -10.110 16.327 1.00 90.69 252 PRO A CA 1
ATOM 2006 C C . PRO A 1 252 ? 3.174 -10.580 17.172 1.00 90.69 252 PRO A C 1
ATOM 2008 O O . PRO A 1 252 ? 2.026 -10.334 16.810 1.00 90.69 252 PRO A O 1
ATOM 2011 N N . ALA A 1 253 ? 3.418 -11.255 18.301 1.00 91.81 253 ALA A N 1
ATOM 2012 C CA . ALA A 1 253 ? 2.364 -11.628 19.243 1.00 91.81 253 ALA A CA 1
ATOM 2013 C C . ALA A 1 253 ? 1.931 -10.462 20.156 1.00 91.81 253 ALA A C 1
ATOM 2015 O O . ALA A 1 253 ? 0.873 -10.537 20.779 1.00 91.81 253 ALA A O 1
ATOM 2016 N N . ALA A 1 254 ? 2.734 -9.399 20.260 1.00 93.62 254 ALA A N 1
ATOM 2017 C CA . ALA A 1 254 ? 2.438 -8.208 21.048 1.00 93.62 254 ALA A CA 1
ATOM 2018 C C . ALA A 1 254 ? 1.670 -7.185 20.200 1.00 93.62 254 ALA A C 1
ATOM 2020 O O . ALA A 1 254 ? 2.252 -6.279 19.600 1.00 93.62 254 ALA A O 1
ATOM 2021 N N . ARG A 1 255 ? 0.346 -7.351 20.150 1.00 97.12 255 ARG A N 1
ATOM 2022 C CA . ARG A 1 255 ? -0.570 -6.382 19.540 1.00 97.12 255 ARG A CA 1
ATOM 2023 C C . ARG A 1 255 ? -0.890 -5.242 20.499 1.00 97.12 255 ARG A C 1
ATOM 2025 O O . ARG A 1 255 ? -1.021 -5.459 21.704 1.00 97.12 255 ARG A O 1
ATOM 2032 N N . LEU A 1 256 ? -1.030 -4.038 19.955 1.00 97.94 256 LEU A N 1
ATOM 2033 C CA . LEU A 1 256 ? -1.522 -2.887 20.702 1.00 97.94 256 LEU A CA 1
ATOM 2034 C C . LEU A 1 256 ? -3.018 -3.045 20.972 1.00 97.94 256 LEU A C 1
ATOM 2036 O O . LEU A 1 256 ? -3.773 -3.426 20.079 1.00 97.94 256 LEU A O 1
ATOM 2040 N N . THR A 1 257 ? -3.445 -2.732 22.193 1.00 98.06 257 THR A N 1
ATOM 2041 C CA . THR A 1 257 ? -4.855 -2.815 22.581 1.00 98.06 257 THR A CA 1
ATOM 2042 C C . THR A 1 257 ? -5.567 -1.477 22.439 1.00 98.06 257 THR A C 1
ATOM 2044 O O . THR A 1 257 ? -4.956 -0.413 22.541 1.00 98.06 257 THR A O 1
ATOM 2047 N N . LEU A 1 258 ? -6.876 -1.545 22.251 1.00 97.94 258 LEU A N 1
ATOM 2048 C CA . LEU A 1 258 ? -7.816 -0.441 22.358 1.00 97.94 258 LEU A CA 1
ATOM 2049 C C . LEU A 1 258 ? -8.192 -0.194 23.829 1.00 97.94 258 LEU A C 1
ATOM 2051 O O . LEU A 1 258 ? -7.843 -0.979 24.717 1.00 97.94 258 LEU A O 1
ATOM 2055 N N . GLU A 1 259 ? -8.943 0.878 24.095 1.00 94.81 259 GLU A N 1
ATOM 2056 C CA . GLU A 1 259 ? -9.421 1.219 25.448 1.00 94.81 259 GLU A CA 1
ATOM 2057 C C . GLU A 1 259 ? -10.308 0.131 26.078 1.00 94.81 259 GLU A C 1
ATOM 2059 O O . GLU A 1 259 ? -10.312 -0.040 27.298 1.00 94.81 259 GLU A O 1
ATOM 2064 N N . ASP A 1 260 ? -11.045 -0.621 25.260 1.00 94.94 260 ASP A N 1
ATOM 2065 C CA . ASP A 1 260 ? -11.901 -1.729 25.697 1.00 94.94 260 ASP A CA 1
ATOM 2066 C C . ASP A 1 260 ? -11.143 -3.061 25.872 1.00 94.94 260 ASP A C 1
ATOM 2068 O O . ASP A 1 260 ? -11.728 -4.058 26.303 1.00 94.94 260 ASP A O 1
ATOM 2072 N N . GLY A 1 261 ? -9.838 -3.074 25.581 1.00 96.44 261 GLY A N 1
ATOM 2073 C CA . GLY A 1 261 ? -8.969 -4.242 25.667 1.00 96.44 261 GLY A CA 1
ATOM 2074 C C . GLY A 1 261 ? -8.947 -5.128 24.418 1.00 96.44 261 GLY A C 1
ATOM 2075 O O . GLY A 1 261 ? -8.211 -6.116 24.422 1.00 96.44 261 GLY A O 1
ATOM 2076 N N . ALA A 1 262 ? -9.702 -4.805 23.361 1.00 97.19 262 ALA A N 1
ATOM 2077 C CA . ALA A 1 262 ? -9.568 -5.481 22.071 1.00 97.19 262 ALA A CA 1
ATOM 2078 C C . ALA A 1 262 ? -8.196 -5.188 21.441 1.00 97.19 262 ALA A C 1
ATOM 2080 O O . ALA A 1 262 ? -7.609 -4.140 21.684 1.00 97.19 262 ALA A O 1
ATOM 2081 N N . ASP A 1 263 ? -7.673 -6.099 20.623 1.00 97.31 263 ASP A N 1
ATOM 2082 C CA . ASP A 1 263 ? -6.374 -5.967 19.941 1.00 97.31 263 ASP A CA 1
ATOM 2083 C C . ASP A 1 263 ? -6.505 -5.570 18.458 1.00 97.31 263 ASP A C 1
ATOM 2085 O O . ASP A 1 263 ? -5.520 -5.535 17.717 1.00 97.31 263 ASP A O 1
ATOM 2089 N N . ALA A 1 264 ? -7.735 -5.291 18.020 1.00 97.75 264 ALA A N 1
ATOM 2090 C CA . ALA A 1 264 ? -8.073 -4.847 16.680 1.00 97.75 264 ALA A CA 1
ATOM 2091 C C . ALA A 1 264 ? -9.370 -4.028 16.697 1.00 97.75 264 ALA A C 1
ATOM 2093 O O . ALA A 1 264 ? -10.292 -4.308 17.463 1.00 97.75 264 ALA A O 1
ATOM 2094 N N . LEU A 1 265 ? -9.457 -3.053 15.798 1.00 98.31 265 LEU A N 1
ATOM 2095 C CA . LEU A 1 265 ? -10.668 -2.298 15.505 1.00 98.31 265 LEU A CA 1
ATOM 2096 C C . LEU A 1 265 ? -11.387 -2.938 14.315 1.00 98.31 265 LEU A C 1
ATOM 2098 O O . LEU A 1 265 ? -10.777 -3.155 13.269 1.00 98.31 265 LEU A O 1
ATOM 2102 N N . GLN A 1 266 ? -12.693 -3.179 14.435 1.00 97.81 266 GLN A N 1
ATOM 2103 C CA . GLN A 1 266 ? -13.530 -3.450 13.267 1.00 97.81 266 GLN A CA 1
ATOM 2104 C C . GLN A 1 266 ? -13.688 -2.162 12.454 1.00 97.81 266 GLN A C 1
ATOM 2106 O O . GLN A 1 266 ? -14.348 -1.225 12.897 1.00 97.81 266 GLN A O 1
ATOM 2111 N N . LEU A 1 267 ? -13.071 -2.128 11.274 1.00 96.06 267 LEU A N 1
ATOM 2112 C CA . LEU A 1 267 ? -12.998 -0.939 10.433 1.00 96.06 267 LEU A CA 1
ATOM 2113 C C . LEU A 1 267 ? -14.277 -0.743 9.616 1.00 96.06 267 LEU A C 1
ATOM 2115 O O . LEU A 1 267 ? -14.879 0.325 9.647 1.00 96.06 267 LEU A O 1
ATOM 2119 N N . LEU A 1 268 ? -14.697 -1.791 8.905 1.00 95.19 268 LEU A N 1
ATOM 2120 C CA . LEU A 1 268 ? -15.968 -1.850 8.188 1.00 95.19 268 LEU A CA 1
ATOM 2121 C C . LEU A 1 268 ? -16.373 -3.303 7.902 1.00 95.19 268 LEU A C 1
ATOM 2123 O O . LEU A 1 268 ? -15.587 -4.239 8.069 1.00 95.19 268 LEU A O 1
ATOM 2127 N N . THR A 1 269 ? -17.617 -3.477 7.467 1.00 97.62 269 THR A N 1
ATOM 2128 C CA . THR A 1 269 ? -18.108 -4.720 6.866 1.00 97.62 269 THR A CA 1
ATOM 2129 C C . THR A 1 269 ? -18.139 -4.526 5.357 1.00 97.62 269 THR A C 1
ATOM 2131 O O . THR A 1 269 ? -18.702 -3.536 4.903 1.00 97.62 269 THR A O 1
ATOM 2134 N N . ILE A 1 270 ? -17.571 -5.462 4.598 1.00 97.56 270 ILE A N 1
ATOM 2135 C CA . ILE A 1 270 ? -17.678 -5.489 3.135 1.00 97.56 270 ILE A CA 1
ATOM 2136 C C . ILE A 1 270 ? -18.614 -6.611 2.687 1.00 97.56 270 ILE A C 1
ATOM 2138 O O . ILE A 1 270 ? -18.743 -7.641 3.358 1.00 97.56 270 ILE A O 1
ATOM 2142 N N . ARG A 1 271 ? -19.238 -6.433 1.526 1.00 98.12 271 ARG A N 1
ATOM 2143 C CA . ARG A 1 271 ? -20.075 -7.428 0.863 1.00 98.12 271 ARG A CA 1
ATOM 2144 C C . ARG A 1 271 ? -19.437 -7.866 -0.448 1.00 98.12 271 ARG A C 1
ATOM 2146 O O . ARG A 1 271 ? -19.152 -7.035 -1.303 1.00 98.12 271 ARG A O 1
ATOM 2153 N N . ILE A 1 272 ? -19.286 -9.176 -0.609 1.00 97.94 272 ILE A N 1
ATOM 2154 C CA . ILE A 1 272 ? -18.838 -9.809 -1.849 1.00 97.94 272 ILE A CA 1
ATOM 2155 C C . ILE A 1 272 ? -20.059 -10.217 -2.674 1.00 97.94 272 ILE A C 1
ATOM 2157 O O . ILE A 1 272 ? -20.939 -10.910 -2.148 1.00 97.94 272 ILE A O 1
ATOM 2161 N N . GLN A 1 273 ? -20.118 -9.759 -3.929 1.00 93.50 273 GLN A N 1
ATOM 2162 C CA . GLN A 1 273 ? -21.200 -10.023 -4.892 1.00 93.50 273 GLN A CA 1
ATOM 2163 C C . GLN A 1 273 ? -20.880 -11.160 -5.863 1.00 93.50 273 GLN A C 1
ATOM 2165 O O . GLN A 1 273 ? -19.722 -11.240 -6.331 1.00 93.50 273 GLN A O 1
#

Foldseek 3Di:
DDDDDDDDDPDPDCVCLLPPPVNLLVLLLVVQVVCQVVPACQEAEEELAQVVCVRNVVNHPHNHYYHYPPDPPPLVVRLVVLLVNLVRHFKYKYWDAPCCPRVVVCNNVLSCLVFWAWPDWDDSRRITITMTGHDADKDDWDADFFDFADWKTFGTKIWRDLEAAAFDKIKMKTKMATQDQDPFWKKKKKFKAAPVRDTQWMDIDGFSNPPCTRNVGDHPDIGIGIHIITGHNPDDWDKIWIKIFMAGPVDRVRATATPVRHRIDGPDIHTYD

Radius of gyration: 20.51 Å; Cα contacts (8 Å, |Δi|>4): 599; chains: 1; bounding box: 52×47×55 Å